Protein AF-A0A812QQ24-F1 (afdb_monomer_lite)

Secondary structure (DSSP, 8-state):
-HHHHHHHHHHHHHHHHHHHHHHHHHHHHHHHHHHHHHHHHHHHHHHHHHHHHHHHHHHHHHHHHHHHHIIIIIHHHHHHHHHHHHHHT-SS-TTHHHHHHHHHHHHHHHHHHHHHHHHHHHHHHHHHHHHHHHHHHHHHHHHHHHHHHHHHHHHHHHHHHHHHHHHHHHHHHHHHHHHHHSTTGGGG-GGGGG-TTTHHHH-GGG--PPP---------------

Structure (mmCIF, N/CA/C/O backbone):
data_AF-A0A812QQ24-F1
#
_entry.id   AF-A0A812QQ24-F1
#
loop_
_atom_site.group_PDB
_atom_site.id
_atom_site.type_symbol
_atom_site.label_atom_id
_atom_site.label_alt_id
_atom_site.label_comp_id
_atom_site.label_asym_id
_atom_site.label_entity_id
_atom_site.label_seq_id
_atom_site.pdbx_PDB_ins_code
_atom_site.Cartn_x
_atom_site.Cartn_y
_atom_site.Cartn_z
_atom_site.occupancy
_atom_site.B_iso_or_e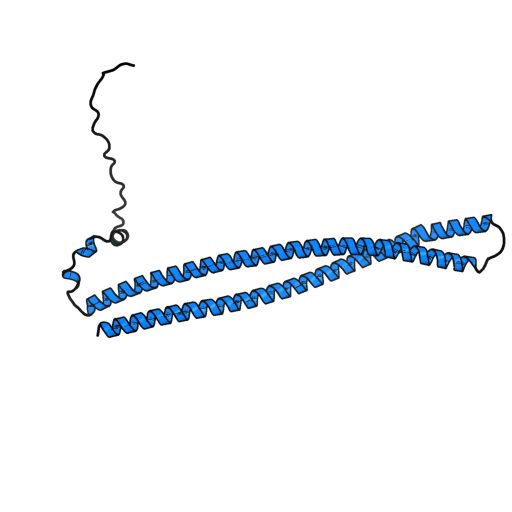quiv
_atom_site.auth_seq_id
_atom_site.auth_comp_id
_atom_site.auth_asym_id
_atom_site.auth_atom_id
_atom_site.pdbx_PDB_model_num
ATOM 1 N N . MET A 1 1 ? -47.414 -6.537 48.802 1.00 65.69 1 MET A N 1
ATOM 2 C CA . MET A 1 1 ? -46.845 -5.250 48.342 1.00 65.69 1 MET A CA 1
ATOM 3 C C . MET A 1 1 ? -45.346 -5.365 48.063 1.00 65.69 1 MET A C 1
ATOM 5 O O . MET A 1 1 ? -44.957 -5.134 46.932 1.00 65.69 1 MET A O 1
ATOM 9 N N . ILE A 1 2 ? -44.534 -5.825 49.025 1.00 71.75 2 ILE A N 1
ATOM 10 C CA . ILE A 1 2 ? -43.064 -5.956 48.893 1.00 71.75 2 ILE A CA 1
ATOM 11 C C . ILE A 1 2 ? -42.636 -6.903 47.754 1.00 71.75 2 ILE A C 1
ATOM 13 O O . ILE A 1 2 ? -41.800 -6.542 46.937 1.00 71.75 2 ILE A O 1
ATOM 17 N N . VAL A 1 3 ? -43.261 -8.082 47.641 1.00 75.25 3 VAL A N 1
ATOM 18 C CA . VAL A 1 3 ? -42.948 -9.057 46.573 1.00 75.25 3 VAL A CA 1
ATOM 19 C C . VAL A 1 3 ? -43.227 -8.492 45.176 1.00 75.25 3 VAL A C 1
ATOM 21 O O . VAL A 1 3 ? -42.451 -8.712 44.258 1.00 75.25 3 VAL A O 1
ATOM 24 N N . PHE A 1 4 ? -44.311 -7.729 45.014 1.00 76.38 4 PHE A N 1
ATOM 25 C CA . PHE A 1 4 ? -44.657 -7.110 43.731 1.00 76.38 4 PHE A CA 1
ATOM 26 C C . PHE A 1 4 ? -43.632 -6.041 43.326 1.00 76.38 4 PHE A C 1
ATOM 28 O O . PHE A 1 4 ? -43.257 -5.968 42.162 1.00 76.38 4 PHE A O 1
ATOM 35 N N . PHE A 1 5 ? -43.140 -5.268 44.299 1.00 76.38 5 PHE A N 1
ATOM 36 C CA . PHE A 1 5 ? -42.071 -4.290 44.095 1.00 76.38 5 PHE A CA 1
ATOM 37 C C . PHE A 1 5 ? -40.762 -4.966 43.661 1.00 76.38 5 PHE A C 1
ATOM 39 O O . PHE A 1 5 ? -40.209 -4.600 42.632 1.00 76.38 5 PHE A O 1
ATOM 46 N N . LEU A 1 6 ? -40.344 -6.019 44.373 1.00 75.06 6 LEU A N 1
ATOM 47 C CA . LEU A 1 6 ? -39.155 -6.814 44.037 1.00 75.06 6 LEU A CA 1
ATOM 48 C C . LEU A 1 6 ? -39.237 -7.439 42.639 1.00 75.06 6 LEU A C 1
ATOM 50 O O . LEU A 1 6 ? -38.267 -7.421 41.889 1.00 75.06 6 LEU A O 1
ATOM 54 N N . VAL A 1 7 ? -40.393 -7.996 42.266 1.00 80.50 7 VAL A N 1
ATOM 55 C CA . VAL A 1 7 ? -40.575 -8.598 40.937 1.00 80.50 7 VAL A CA 1
ATOM 56 C C . VAL A 1 7 ? -40.508 -7.535 39.843 1.00 80.50 7 VAL A C 1
ATOM 58 O O . VAL A 1 7 ? -39.815 -7.740 38.849 1.00 80.50 7 VAL A O 1
ATOM 61 N N . LEU A 1 8 ? -41.187 -6.397 40.020 1.00 79.44 8 LEU A N 1
ATOM 62 C CA . LEU A 1 8 ? -41.156 -5.299 39.052 1.00 79.44 8 LEU A CA 1
ATOM 63 C C . LEU A 1 8 ? -39.729 -4.770 38.851 1.00 79.44 8 LEU A C 1
ATOM 65 O O . LEU A 1 8 ? -39.325 -4.488 37.727 1.00 79.44 8 LEU A O 1
ATOM 69 N N . GLU A 1 9 ? -38.960 -4.691 39.931 1.00 74.00 9 GLU A N 1
ATOM 70 C CA . GLU A 1 9 ? -37.575 -4.236 39.945 1.00 74.00 9 GLU A CA 1
ATOM 71 C C . GLU A 1 9 ? -36.638 -5.208 39.214 1.00 74.00 9 GLU A C 1
ATOM 73 O O . GLU A 1 9 ? -35.899 -4.794 38.324 1.00 74.00 9 GLU A O 1
ATOM 78 N N . ILE A 1 10 ? -36.728 -6.513 39.494 1.00 78.06 10 ILE A N 1
ATOM 79 C CA . ILE A 1 10 ? -35.945 -7.543 38.789 1.00 78.06 10 ILE A CA 1
ATOM 80 C C . ILE A 1 10 ? -36.279 -7.551 37.291 1.00 78.06 10 ILE A C 1
ATOM 82 O O . ILE A 1 10 ? -35.383 -7.645 36.447 1.00 78.06 10 ILE A O 1
ATOM 86 N N . VAL A 1 11 ? -37.562 -7.432 36.937 1.00 81.75 11 VAL A N 1
ATOM 87 C CA . VAL A 1 11 ? -37.994 -7.381 35.533 1.00 81.75 11 VAL A CA 1
ATOM 88 C C . VAL A 1 11 ? -37.465 -6.119 34.852 1.00 81.75 11 VAL A C 1
ATOM 90 O O . VAL A 1 11 ? -36.910 -6.207 33.761 1.00 81.75 11 VAL A O 1
ATOM 93 N N . LEU A 1 12 ? -37.561 -4.954 35.493 1.00 79.31 12 LEU A N 1
ATOM 94 C CA . LEU A 1 12 ? -37.033 -3.709 34.936 1.00 79.31 12 LEU A CA 1
ATOM 95 C C . LEU A 1 12 ? -35.511 -3.787 34.736 1.00 79.31 12 LEU A C 1
ATOM 97 O O . LEU A 1 12 ? -35.019 -3.390 33.684 1.00 79.31 12 LEU A O 1
ATOM 101 N N . MET A 1 13 ? -34.782 -4.348 35.703 1.00 74.56 13 MET A N 1
ATOM 102 C CA . MET A 1 13 ? -33.329 -4.536 35.643 1.00 74.56 13 MET A CA 1
ATOM 103 C C . MET A 1 13 ? -32.917 -5.434 34.484 1.00 74.56 13 MET A C 1
ATOM 105 O O . MET A 1 13 ? -32.051 -5.076 33.686 1.00 74.56 13 MET A O 1
ATOM 109 N N . THR A 1 14 ? -33.552 -6.598 34.382 1.00 77.94 14 THR A N 1
ATOM 110 C CA . THR A 1 14 ? -33.243 -7.569 33.330 1.00 77.94 14 THR A CA 1
ATOM 111 C C . THR A 1 14 ? -33.557 -7.000 31.955 1.00 77.94 14 THR A C 1
ATOM 113 O O . THR A 1 14 ? -32.704 -7.075 31.077 1.00 77.94 14 THR A O 1
ATOM 116 N N . VAL A 1 15 ? -34.718 -6.362 31.779 1.00 84.50 15 VAL A N 1
ATOM 117 C CA . VAL A 1 15 ? -35.115 -5.753 30.503 1.00 84.50 15 VAL A CA 1
ATOM 118 C C . VAL A 1 15 ? -34.200 -4.590 30.129 1.00 84.50 15 VAL A C 1
ATOM 120 O O . VAL A 1 15 ? -33.724 -4.548 28.999 1.00 84.50 15 VAL A O 1
ATOM 123 N N . LEU A 1 16 ? -33.914 -3.663 31.048 1.00 80.31 16 LEU A N 1
ATOM 124 C CA . LEU A 1 16 ? -33.060 -2.509 30.758 1.00 80.31 16 LEU A CA 1
ATOM 125 C C . LEU A 1 16 ? -31.637 -2.950 30.396 1.00 80.31 16 LEU A C 1
ATOM 127 O O . LEU A 1 16 ? -31.070 -2.446 29.429 1.00 80.31 16 LEU A O 1
ATOM 131 N N . CYS A 1 17 ? -31.079 -3.905 31.145 1.00 77.50 17 CYS A N 1
ATOM 132 C CA . CYS A 1 17 ? -29.739 -4.422 30.896 1.00 77.50 17 CYS A CA 1
ATOM 133 C C . CYS A 1 17 ? -29.665 -5.130 29.535 1.00 77.50 17 CYS A C 1
ATOM 135 O O . CYS A 1 17 ? -28.793 -4.793 28.738 1.00 77.50 17 CYS A O 1
ATOM 137 N N . LEU A 1 18 ? -30.636 -5.999 29.219 1.00 82.31 18 LEU A N 1
ATOM 138 C CA . LEU A 1 18 ? -30.726 -6.675 27.918 1.00 82.31 18 LEU A CA 1
ATOM 139 C C . LEU A 1 18 ? -30.886 -5.693 26.760 1.00 82.31 18 LEU A C 1
ATOM 141 O O . LEU A 1 18 ? -30.170 -5.790 25.768 1.00 82.31 18 LEU A O 1
ATOM 145 N N . VAL A 1 19 ? -31.832 -4.756 26.862 1.00 84.75 19 VAL A N 1
ATOM 146 C CA . VAL A 1 19 ? -32.100 -3.794 25.786 1.00 84.75 19 VAL A CA 1
ATOM 147 C C . VAL A 1 19 ? -30.865 -2.944 25.530 1.00 84.75 19 VAL A C 1
ATOM 149 O O . VAL A 1 19 ? -30.495 -2.753 24.375 1.00 84.75 19 VAL A O 1
ATOM 152 N N . LEU A 1 20 ? -30.203 -2.463 26.582 1.00 79.50 20 LEU A N 1
ATOM 153 C CA . LEU A 1 20 ? -29.007 -1.651 26.424 1.00 79.50 20 LEU A CA 1
ATOM 154 C C . LEU A 1 20 ? -27.856 -2.454 25.812 1.00 79.50 20 LEU A C 1
ATOM 156 O O . LEU A 1 20 ? -27.212 -1.964 24.890 1.00 79.50 20 LEU A O 1
ATOM 160 N N . GLU A 1 21 ? -27.622 -3.679 26.282 1.00 79.94 21 GLU A N 1
ATOM 161 C CA . GLU A 1 21 ? -26.577 -4.558 25.753 1.00 79.94 21 GLU A CA 1
ATOM 162 C C . GLU A 1 21 ? -26.804 -4.853 24.264 1.00 79.94 21 GLU A C 1
ATOM 164 O O . GLU A 1 21 ? -25.894 -4.691 23.450 1.00 79.94 21 GLU A O 1
ATOM 169 N N . ILE A 1 22 ? -28.043 -5.180 23.887 1.00 83.69 22 ILE A N 1
ATOM 170 C CA . ILE A 1 22 ? -28.429 -5.433 22.496 1.00 83.69 22 ILE A CA 1
ATOM 171 C C . ILE A 1 22 ? -28.259 -4.173 21.644 1.00 83.69 22 ILE A C 1
ATOM 173 O O . ILE A 1 22 ? -27.629 -4.231 20.591 1.00 83.69 22 ILE A O 1
ATOM 177 N N . VAL A 1 23 ? -28.805 -3.030 22.073 1.00 83.62 23 VAL A N 1
ATOM 178 C CA . VAL A 1 23 ? -28.729 -1.776 21.306 1.00 83.62 23 VAL A CA 1
ATOM 179 C C . VAL A 1 23 ? -27.278 -1.362 21.113 1.00 83.62 23 VAL A C 1
ATOM 181 O O . VAL A 1 23 ? -26.892 -1.004 20.001 1.00 83.62 23 VAL A O 1
ATOM 184 N N . LEU A 1 24 ? -26.464 -1.439 22.165 1.00 80.00 24 LEU A N 1
ATOM 185 C CA . LEU A 1 24 ? -25.069 -1.041 22.087 1.00 80.00 24 LEU A CA 1
ATOM 186 C C . LEU A 1 24 ? -24.284 -1.976 21.166 1.00 80.00 24 LEU A C 1
ATOM 188 O O . LEU A 1 24 ? -23.548 -1.485 20.318 1.00 80.00 24 LEU A O 1
ATOM 192 N N . MET A 1 25 ? -24.508 -3.292 21.251 1.00 81.00 25 MET A N 1
ATOM 193 C CA . MET A 1 25 ? -23.912 -4.266 20.330 1.00 81.00 25 MET A CA 1
ATOM 194 C C . MET A 1 25 ? -24.315 -4.015 18.875 1.00 81.00 25 MET A C 1
ATOM 196 O O . MET A 1 25 ? -23.451 -4.018 18.001 1.00 81.00 25 MET A O 1
ATOM 200 N N . ILE A 1 26 ? -25.600 -3.761 18.603 1.00 84.62 26 ILE A N 1
ATOM 201 C CA . ILE A 1 26 ? -26.101 -3.522 17.242 1.00 84.62 26 ILE A CA 1
ATOM 202 C C . ILE A 1 26 ? -25.523 -2.232 16.667 1.00 84.62 26 ILE A C 1
ATOM 204 O O . ILE A 1 26 ? -24.945 -2.258 15.582 1.00 84.62 26 ILE A O 1
ATOM 208 N N . VAL A 1 27 ? -25.681 -1.106 17.373 1.00 80.69 27 VAL A N 1
ATOM 209 C CA . VAL A 1 27 ? -25.188 0.201 16.909 1.00 80.69 27 VAL A CA 1
ATOM 210 C C . VAL A 1 27 ? -23.694 0.112 16.657 1.00 80.69 27 VAL A C 1
ATOM 212 O O . VAL A 1 27 ? -23.203 0.580 15.633 1.00 80.69 27 VAL A O 1
ATOM 215 N N . PHE A 1 28 ? -22.976 -0.532 17.569 1.00 77.31 28 PHE A N 1
ATOM 216 C CA . PHE A 1 28 ? -21.545 -0.662 17.462 1.00 77.31 28 PHE A CA 1
ATOM 217 C C . PHE A 1 28 ? -21.111 -1.525 16.268 1.00 77.31 28 PHE A C 1
ATOM 219 O O . PHE A 1 28 ? -20.285 -1.081 15.470 1.00 77.31 28 PHE A O 1
ATOM 226 N N . PHE A 1 29 ? -21.693 -2.718 16.104 1.00 81.88 29 PHE A N 1
ATOM 227 C CA . PHE A 1 29 ? -21.378 -3.604 14.983 1.00 81.88 29 PHE A CA 1
ATOM 228 C C . PHE A 1 29 ? -21.695 -2.939 13.641 1.00 81.88 29 PHE A C 1
ATOM 230 O O . PHE A 1 29 ? -20.873 -2.969 12.729 1.00 81.88 29 PHE A O 1
ATOM 237 N N . LEU A 1 30 ? -22.842 -2.260 13.549 1.00 85.12 30 LEU A N 1
ATOM 238 C CA . LEU A 1 30 ? -23.256 -1.542 12.348 1.00 85.12 30 LEU A CA 1
ATOM 239 C C . LEU A 1 30 ? -22.285 -0.403 12.006 1.00 85.12 30 LEU A C 1
ATOM 241 O O . LEU A 1 30 ? -21.858 -0.275 10.861 1.00 85.12 30 LEU A O 1
ATOM 245 N N . VAL A 1 31 ? -21.912 0.423 12.991 1.00 78.94 31 VAL A N 1
ATOM 246 C CA . VAL A 1 31 ? -20.946 1.514 12.787 1.00 78.94 31 VAL A CA 1
ATOM 247 C C . VAL A 1 31 ? -19.599 0.952 12.347 1.00 78.94 31 VAL A C 1
ATOM 249 O O . VAL A 1 31 ? -18.999 1.485 11.417 1.00 78.94 31 VAL A O 1
ATOM 252 N N . LEU A 1 32 ? -19.134 -0.131 12.972 1.00 78.69 32 LEU A N 1
ATOM 253 C CA . LEU A 1 32 ? -17.882 -0.781 12.603 1.00 78.69 32 LEU A CA 1
ATOM 254 C C . LEU A 1 32 ? -17.915 -1.292 11.163 1.00 78.69 32 LEU A C 1
ATOM 256 O O . LEU A 1 32 ? -16.991 -1.015 10.403 1.00 78.69 32 LEU A O 1
ATOM 260 N N . GLU A 1 33 ? -18.967 -2.011 10.785 1.00 83.69 33 GLU A N 1
ATOM 261 C CA . GLU A 1 33 ? -19.119 -2.557 9.440 1.00 83.69 33 GLU A CA 1
ATOM 262 C C . GLU A 1 33 ? -19.141 -1.440 8.391 1.00 83.69 33 GLU A C 1
ATOM 264 O O . GLU A 1 33 ? -18.390 -1.489 7.416 1.00 83.69 33 GLU A O 1
ATOM 269 N N . ILE A 1 34 ? -19.922 -0.382 8.630 1.00 82.75 34 ILE A N 1
ATOM 270 C CA . ILE A 1 34 ? -20.000 0.779 7.737 1.00 82.75 34 ILE A CA 1
ATOM 271 C C . ILE A 1 34 ? -18.631 1.454 7.604 1.00 82.75 34 ILE A C 1
ATOM 273 O O . ILE A 1 34 ? -18.169 1.694 6.488 1.00 82.75 34 ILE A O 1
ATOM 277 N N . VAL A 1 35 ? -17.962 1.752 8.722 1.00 76.12 35 VAL A N 1
ATOM 278 C CA . VAL A 1 35 ? -16.650 2.416 8.711 1.00 76.12 35 VAL A CA 1
ATOM 279 C C . VAL A 1 35 ? -15.619 1.550 7.998 1.00 76.12 35 VAL A C 1
ATOM 281 O O . VAL A 1 35 ? -14.893 2.057 7.145 1.00 76.12 35 VAL A O 1
ATOM 284 N N . LEU A 1 36 ? -15.574 0.249 8.289 1.00 80.81 36 LEU A N 1
ATOM 285 C CA . LEU A 1 36 ? -14.639 -0.678 7.660 1.00 80.81 36 LEU A CA 1
ATOM 286 C C . LEU A 1 36 ? -14.858 -0.740 6.146 1.00 80.81 36 LEU A C 1
ATOM 288 O O . LEU A 1 36 ? -13.895 -0.636 5.389 1.00 80.81 36 LEU A O 1
ATOM 292 N N . MET A 1 37 ? -16.111 -0.858 5.704 1.00 83.62 37 MET A N 1
ATOM 293 C CA . MET A 1 37 ? -16.456 -0.909 4.283 1.00 83.62 37 MET A CA 1
ATOM 294 C C . MET A 1 37 ? -16.074 0.384 3.560 1.00 83.62 37 MET A C 1
ATOM 296 O O . MET A 1 37 ? -15.466 0.328 2.491 1.00 83.62 37 MET A O 1
ATOM 300 N N . ILE A 1 38 ? -16.369 1.546 4.152 1.00 79.62 38 ILE A N 1
ATOM 301 C CA . ILE A 1 38 ? -16.004 2.850 3.581 1.00 79.62 38 ILE A CA 1
ATOM 302 C C . ILE A 1 38 ? -14.484 2.992 3.492 1.00 79.62 38 ILE A C 1
ATOM 304 O O . ILE A 1 38 ? -13.967 3.355 2.436 1.00 79.62 38 ILE A O 1
ATOM 308 N N . VAL A 1 39 ? -13.766 2.701 4.581 1.00 78.06 39 VAL A N 1
ATOM 309 C CA . VAL A 1 39 ? -12.304 2.812 4.629 1.00 78.06 39 VAL A CA 1
ATOM 310 C C . VAL A 1 39 ? -11.682 1.890 3.594 1.00 78.06 39 VAL A C 1
ATOM 312 O O . VAL A 1 39 ? -10.864 2.347 2.804 1.00 78.06 39 VAL A O 1
ATOM 315 N N . LEU A 1 40 ? -12.094 0.623 3.546 1.00 81.06 40 LEU A N 1
ATOM 316 C CA . LEU A 1 40 ? -11.544 -0.357 2.618 1.00 81.06 40 LEU A CA 1
ATOM 317 C C . LEU A 1 40 ? -11.811 0.028 1.159 1.00 81.06 40 LEU A C 1
ATOM 319 O O . LEU A 1 40 ? -10.897 -0.029 0.337 1.00 81.06 40 LEU A O 1
ATOM 323 N N . PHE A 1 41 ? -13.028 0.475 0.842 1.00 83.81 41 PHE A N 1
ATOM 324 C CA . PHE A 1 41 ? -13.372 0.935 -0.501 1.00 83.81 41 PHE A CA 1
ATOM 325 C C . PHE A 1 41 ? -12.552 2.162 -0.915 1.00 83.81 41 PHE A C 1
ATOM 327 O O . PHE A 1 41 ? -11.956 2.176 -1.993 1.00 83.81 41 PHE A O 1
ATOM 334 N N . LEU A 1 42 ? -12.488 3.180 -0.052 1.00 80.31 42 LEU A N 1
ATOM 335 C CA . LEU A 1 42 ? -11.757 4.416 -0.323 1.00 80.31 42 LEU A CA 1
ATOM 336 C C . LEU A 1 42 ? -10.262 4.143 -0.500 1.00 80.31 42 LEU A C 1
ATOM 338 O O . LEU A 1 42 ? -9.643 4.620 -1.448 1.00 80.31 42 LEU A O 1
ATOM 342 N N . VAL A 1 43 ? -9.696 3.334 0.390 1.00 79.81 43 VAL A N 1
ATOM 343 C CA . VAL A 1 43 ? -8.309 2.888 0.326 1.00 79.81 43 VAL A CA 1
ATOM 344 C C . VAL A 1 43 ? -8.027 2.177 -0.994 1.00 79.81 43 VAL A C 1
ATOM 346 O O . VAL A 1 43 ? -7.062 2.523 -1.672 1.00 79.81 43 VAL A O 1
ATOM 349 N N . LEU A 1 44 ? -8.871 1.218 -1.386 1.00 82.69 44 LEU A N 1
ATOM 350 C CA . LEU A 1 44 ? -8.689 0.469 -2.626 1.00 82.69 44 LEU A CA 1
ATOM 351 C C . LEU A 1 44 ? -8.716 1.399 -3.844 1.00 82.69 44 LEU A C 1
ATOM 353 O O . LEU A 1 44 ? -7.859 1.290 -4.718 1.00 82.69 44 LEU A O 1
ATOM 357 N N . GLN A 1 45 ? -9.667 2.336 -3.883 1.00 86.75 45 GLN A N 1
ATOM 358 C CA . GLN A 1 45 ? -9.773 3.322 -4.959 1.00 86.75 45 GLN A CA 1
ATOM 359 C C . GLN A 1 45 ? -8.537 4.219 -5.047 1.00 86.75 45 GLN A C 1
ATOM 361 O O . GLN A 1 45 ? -7.986 4.399 -6.133 1.00 86.75 45 GLN A O 1
ATOM 366 N N . ILE A 1 46 ? -8.087 4.758 -3.912 1.00 80.38 46 ILE A N 1
ATOM 367 C CA . ILE A 1 46 ? -6.907 5.625 -3.845 1.00 80.38 46 ILE A CA 1
ATOM 368 C C . ILE A 1 46 ? -5.663 4.857 -4.293 1.00 80.38 46 ILE A C 1
ATOM 370 O O . ILE A 1 46 ? -4.915 5.344 -5.136 1.00 80.38 46 ILE A O 1
ATOM 374 N N . VAL A 1 47 ? -5.459 3.644 -3.777 1.00 80.94 47 VAL A N 1
ATOM 375 C CA . VAL A 1 47 ? -4.321 2.794 -4.143 1.00 80.94 47 VAL A CA 1
ATOM 376 C C . VAL A 1 47 ? -4.328 2.492 -5.634 1.00 80.94 47 VAL A C 1
ATOM 378 O O . VAL A 1 47 ? -3.303 2.667 -6.286 1.00 80.94 47 VAL A O 1
ATOM 381 N N . LEU A 1 48 ? -5.474 2.098 -6.190 1.00 83.50 48 LEU A N 1
ATOM 382 C CA . LEU A 1 48 ? -5.592 1.806 -7.614 1.00 83.50 48 LEU A CA 1
ATOM 383 C C . LEU A 1 48 ? -5.251 3.032 -8.468 1.00 83.50 48 LEU A C 1
ATOM 385 O O . LEU A 1 48 ? -4.465 2.917 -9.406 1.00 83.50 48 LEU A O 1
ATOM 389 N N . MET A 1 49 ? -5.799 4.201 -8.124 1.00 87.19 49 MET A N 1
ATOM 390 C CA . MET A 1 49 ? -5.516 5.453 -8.830 1.00 87.19 49 MET A CA 1
ATOM 391 C C . MET A 1 49 ? -4.037 5.830 -8.764 1.00 87.19 49 MET A C 1
ATOM 393 O O . MET A 1 49 ? -3.446 6.159 -9.790 1.00 87.19 49 MET A O 1
ATOM 397 N N . ILE A 1 50 ? -3.428 5.757 -7.578 1.00 82.44 50 ILE A N 1
ATOM 398 C CA . ILE A 1 50 ? -2.014 6.092 -7.386 1.00 82.44 50 ILE A CA 1
ATOM 399 C C . ILE A 1 50 ? -1.128 5.129 -8.172 1.00 82.44 50 ILE A C 1
ATOM 401 O O . ILE A 1 50 ? -0.260 5.584 -8.910 1.00 82.44 50 ILE A O 1
ATOM 405 N N . VAL A 1 51 ? -1.348 3.817 -8.042 1.00 81.62 51 VAL A N 1
ATOM 406 C CA . VAL A 1 51 ? -0.558 2.800 -8.749 1.00 81.62 51 VAL A CA 1
ATOM 407 C C . VAL A 1 51 ? -0.677 3.005 -10.252 1.00 81.62 51 VAL A C 1
ATOM 409 O O . VAL A 1 51 ? 0.340 3.079 -10.933 1.00 81.62 51 VAL A O 1
ATOM 412 N N . LEU A 1 52 ? -1.896 3.151 -10.773 1.00 84.31 52 LEU A N 1
ATOM 413 C CA . LEU A 1 52 ? -2.118 3.310 -12.206 1.00 84.31 52 LEU A CA 1
ATOM 414 C C . LEU A 1 52 ? -1.477 4.594 -12.739 1.00 84.31 52 LEU A C 1
ATOM 416 O O . LEU A 1 52 ? -0.776 4.548 -13.748 1.00 84.31 52 LEU A O 1
ATOM 420 N N . PHE A 1 53 ? -1.669 5.722 -12.053 1.00 87.50 53 PHE A N 1
ATOM 421 C CA . PHE A 1 53 ? -1.078 6.995 -12.453 1.00 87.50 53 PHE A CA 1
ATOM 422 C C . PHE A 1 53 ? 0.451 6.948 -12.418 1.00 87.50 53 PHE A C 1
ATOM 424 O O . PHE A 1 53 ? 1.103 7.343 -13.383 1.00 87.50 53 PHE A O 1
ATOM 431 N N . LEU A 1 54 ? 1.025 6.436 -11.328 1.00 83.75 54 LEU A N 1
ATOM 432 C CA . LEU A 1 54 ? 2.469 6.382 -11.130 1.00 83.75 54 LEU A CA 1
ATOM 433 C C . LEU A 1 54 ? 3.135 5.449 -12.145 1.00 83.75 54 LEU A C 1
ATOM 435 O O . LEU A 1 54 ? 4.112 5.836 -12.782 1.00 83.75 54 LEU A O 1
ATOM 439 N N . VAL A 1 55 ? 2.578 4.250 -12.339 1.00 81.50 55 VAL A N 1
ATOM 440 C CA . VAL A 1 55 ? 3.077 3.290 -13.328 1.00 81.50 55 VAL A CA 1
ATOM 441 C C . VAL A 1 55 ? 2.998 3.895 -14.724 1.00 81.50 55 VAL A C 1
ATOM 443 O O . VAL A 1 55 ? 3.999 3.890 -15.431 1.00 81.50 55 VAL A O 1
ATOM 446 N N . LEU A 1 56 ? 1.860 4.484 -15.106 1.00 84.38 56 LEU A N 1
ATOM 447 C CA . LEU A 1 56 ? 1.695 5.090 -16.427 1.00 84.38 56 LEU A CA 1
ATOM 448 C C . LEU A 1 56 ? 2.697 6.225 -16.674 1.00 84.38 56 LEU A C 1
ATOM 450 O O . LEU A 1 56 ? 3.334 6.254 -17.724 1.00 84.38 56 LEU A O 1
ATOM 454 N N . GLN A 1 57 ? 2.853 7.142 -15.714 1.00 87.56 57 GLN A N 1
ATOM 455 C CA . GLN A 1 57 ? 3.800 8.258 -15.807 1.00 87.56 57 GLN A CA 1
ATOM 456 C C . GLN A 1 57 ? 5.234 7.766 -15.991 1.00 87.56 57 GLN A C 1
ATOM 458 O O . GLN A 1 57 ? 5.954 8.255 -16.861 1.00 87.56 57 GLN A O 1
ATOM 463 N N . ILE A 1 58 ? 5.638 6.779 -15.192 1.00 82.12 58 ILE A N 1
ATOM 464 C CA . ILE A 1 58 ? 7.000 6.257 -15.225 1.00 82.12 58 ILE A CA 1
ATOM 465 C C . ILE A 1 58 ? 7.253 5.489 -16.524 1.00 82.12 58 ILE A C 1
ATOM 467 O O . ILE A 1 58 ? 8.250 5.761 -17.189 1.00 82.12 58 ILE A O 1
ATOM 471 N N . VAL A 1 59 ? 6.334 4.605 -16.938 1.00 80.25 59 VAL A N 1
ATOM 472 C CA . VAL A 1 59 ? 6.418 3.889 -18.224 1.00 80.25 59 VAL A CA 1
ATOM 473 C C . VAL A 1 59 ? 6.567 4.887 -19.369 1.00 80.25 59 VAL A C 1
ATOM 475 O O . VAL A 1 59 ? 7.464 4.742 -20.193 1.00 80.25 59 VAL A O 1
ATOM 478 N N . LEU A 1 60 ? 5.718 5.917 -19.409 1.00 85.06 60 LEU A N 1
ATOM 479 C CA . LEU A 1 60 ? 5.735 6.911 -20.476 1.00 85.06 60 LEU A CA 1
ATOM 480 C C . LEU A 1 60 ? 7.069 7.667 -20.520 1.00 85.06 60 LEU A C 1
ATOM 482 O O . LEU A 1 60 ? 7.653 7.798 -21.592 1.00 85.06 60 LEU A O 1
ATOM 486 N N . MET A 1 61 ? 7.571 8.122 -19.368 1.00 86.50 61 MET A N 1
ATOM 487 C CA . MET A 1 61 ? 8.862 8.813 -19.285 1.00 86.50 61 MET A CA 1
ATOM 488 C C . MET A 1 61 ? 10.020 7.935 -19.756 1.00 86.50 61 MET A C 1
ATOM 490 O O . MET A 1 61 ? 10.843 8.387 -20.548 1.00 86.50 61 MET A O 1
ATOM 494 N N . ILE A 1 62 ? 10.063 6.678 -19.310 1.00 82.00 62 ILE A N 1
ATOM 495 C CA . ILE A 1 62 ? 11.107 5.730 -19.709 1.00 82.00 62 ILE A CA 1
ATOM 496 C C . ILE A 1 62 ? 11.041 5.468 -21.210 1.00 82.00 62 ILE A C 1
ATOM 498 O O . ILE A 1 62 ? 12.064 5.556 -21.878 1.00 82.00 62 ILE A O 1
ATOM 502 N N . VAL A 1 63 ? 9.854 5.173 -21.749 1.00 81.56 63 VAL A N 1
ATOM 503 C C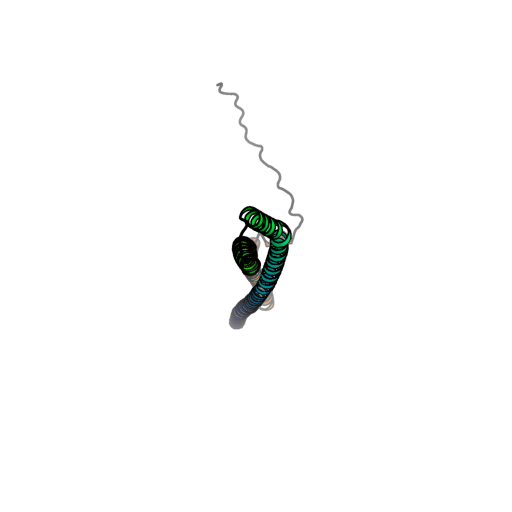A . VAL A 1 63 ? 9.677 4.897 -23.181 1.00 81.56 63 VAL A CA 1
ATOM 504 C C . VAL A 1 63 ? 10.130 6.096 -24.008 1.00 81.56 63 VAL A C 1
ATOM 506 O O . VAL A 1 63 ? 10.899 5.920 -24.946 1.00 81.56 63 VAL A O 1
ATOM 509 N N . ILE A 1 64 ? 9.704 7.313 -23.656 1.00 85.56 64 ILE A N 1
ATOM 510 C CA . ILE A 1 64 ? 10.095 8.526 -24.385 1.00 85.56 64 ILE A CA 1
ATOM 511 C C . ILE A 1 64 ? 11.609 8.731 -24.320 1.00 85.56 64 ILE A C 1
ATOM 513 O O . ILE A 1 64 ? 12.232 8.949 -25.358 1.00 85.56 64 ILE A O 1
ATOM 517 N N . PHE A 1 65 ? 12.200 8.654 -23.126 1.00 86.00 65 PHE A N 1
ATOM 518 C CA . PHE A 1 65 ? 13.633 8.869 -22.938 1.00 86.00 65 PHE A CA 1
ATOM 519 C C . PHE A 1 65 ? 14.460 7.836 -23.704 1.00 86.00 65 PHE A C 1
ATOM 521 O O . PHE A 1 65 ? 15.366 8.197 -24.449 1.00 86.00 65 PHE A O 1
ATOM 528 N N . LEU A 1 66 ? 14.099 6.561 -23.581 1.00 82.25 66 LEU A N 1
ATOM 529 C CA . LEU A 1 66 ? 14.808 5.460 -24.211 1.00 82.25 66 LEU A CA 1
ATOM 530 C C . LEU A 1 66 ? 14.686 5.508 -25.737 1.00 82.25 66 LEU A C 1
ATOM 532 O O . LEU A 1 66 ? 15.684 5.374 -26.438 1.00 82.25 66 LEU A O 1
ATOM 536 N N . VAL A 1 67 ? 13.479 5.732 -26.267 1.00 81.19 67 VAL A N 1
ATOM 537 C CA . VAL A 1 67 ? 13.277 5.884 -27.715 1.00 81.19 67 VAL A CA 1
ATOM 538 C C . VAL A 1 67 ? 14.088 7.067 -28.234 1.00 81.19 67 VAL A C 1
ATOM 540 O O . VAL A 1 67 ? 14.746 6.939 -29.263 1.00 81.19 67 VAL A O 1
ATOM 543 N N . LEU A 1 68 ? 14.089 8.196 -27.519 1.00 86.06 68 LEU A N 1
ATOM 544 C CA . LEU A 1 68 ? 14.878 9.362 -27.901 1.00 86.06 68 LEU A CA 1
ATOM 545 C C . LEU A 1 68 ? 16.378 9.045 -27.906 1.00 86.06 68 LEU A C 1
ATOM 547 O O . LEU A 1 68 ? 17.047 9.334 -28.892 1.00 86.06 68 LEU A O 1
ATOM 551 N N . GLU A 1 69 ? 16.900 8.425 -26.850 1.00 85.12 69 GLU A N 1
ATOM 552 C CA . GLU A 1 69 ? 18.315 8.063 -26.737 1.00 85.12 69 GLU A CA 1
ATOM 553 C C . GLU A 1 69 ? 18.744 7.108 -27.856 1.00 85.12 69 GLU A C 1
ATOM 555 O O . GLU A 1 69 ? 19.749 7.335 -28.532 1.00 85.12 69 GLU A O 1
ATOM 560 N N . ILE A 1 70 ? 17.940 6.081 -28.126 1.00 79.00 70 ILE A N 1
ATOM 561 C CA . ILE A 1 70 ? 18.209 5.114 -29.189 1.00 79.00 70 ILE A CA 1
ATOM 562 C C . ILE A 1 70 ? 18.194 5.793 -30.565 1.00 79.00 70 ILE A C 1
ATOM 564 O O . ILE A 1 70 ? 19.120 5.598 -31.356 1.00 79.00 70 ILE A O 1
ATOM 568 N N . VAL A 1 71 ? 17.176 6.608 -30.857 1.00 79.81 71 VAL A N 1
ATOM 569 C CA . VAL A 1 71 ? 17.052 7.312 -32.144 1.00 79.81 71 VAL A CA 1
ATOM 570 C C . VAL A 1 71 ? 18.186 8.315 -32.347 1.00 79.81 71 VAL A C 1
ATOM 572 O O . VAL A 1 71 ? 18.672 8.469 -33.464 1.00 79.81 71 VAL A O 1
ATOM 575 N N . LEU A 1 72 ? 18.625 8.992 -31.288 1.00 85.19 72 LEU A N 1
ATOM 576 C CA . LEU A 1 72 ? 19.589 10.085 -31.391 1.00 85.19 72 LEU A CA 1
ATOM 577 C C . LEU A 1 72 ? 21.047 9.605 -31.325 1.00 85.19 72 LEU A C 1
ATOM 579 O O . LEU A 1 72 ? 21.914 10.256 -31.898 1.00 85.19 72 LEU A O 1
ATOM 583 N N . MET A 1 73 ? 21.319 8.462 -30.683 1.00 84.12 73 MET A N 1
ATOM 584 C CA . MET A 1 73 ? 22.681 7.936 -30.504 1.00 84.12 73 MET A CA 1
ATOM 585 C C . MET A 1 73 ? 22.941 6.662 -31.314 1.00 84.12 73 MET A C 1
ATOM 587 O O . MET A 1 73 ? 23.931 6.582 -32.042 1.00 84.12 73 MET A O 1
ATOM 591 N N . ILE A 1 74 ? 22.063 5.660 -31.214 1.00 78.00 74 ILE A N 1
ATOM 592 C CA . ILE A 1 74 ? 22.309 4.331 -31.796 1.00 78.00 74 ILE A CA 1
ATOM 593 C C . ILE A 1 74 ? 22.032 4.335 -33.297 1.00 78.00 74 ILE A C 1
ATOM 595 O O . ILE A 1 74 ? 22.863 3.862 -34.070 1.00 78.00 74 ILE A O 1
ATOM 599 N N . VAL A 1 75 ? 20.893 4.887 -33.725 1.00 78.25 75 VAL A N 1
ATOM 600 C CA . VAL A 1 75 ? 20.512 4.929 -35.147 1.00 78.25 75 VAL A CA 1
ATOM 601 C C . VAL A 1 75 ? 21.574 5.612 -36.017 1.00 78.25 75 VAL A C 1
ATOM 603 O O . VAL A 1 75 ? 22.002 4.984 -36.985 1.00 78.25 75 VAL A O 1
ATOM 606 N N . PRO A 1 76 ? 22.064 6.834 -35.718 1.00 81.88 76 PRO A N 1
ATOM 607 C CA . PRO A 1 76 ? 23.079 7.465 -36.558 1.00 81.88 76 PRO A CA 1
ATOM 608 C C . PRO A 1 76 ? 24.398 6.690 -36.570 1.00 81.88 76 PRO A C 1
ATOM 610 O O . PRO A 1 76 ? 25.024 6.600 -37.624 1.00 81.88 76 PRO A O 1
ATOM 613 N N . PHE A 1 77 ? 24.802 6.082 -35.449 1.00 82.25 77 PHE A N 1
ATOM 614 C CA . PHE A 1 77 ? 25.995 5.236 -35.404 1.00 82.25 77 PHE A CA 1
ATOM 615 C C . PHE A 1 77 ? 25.845 3.991 -36.287 1.00 82.25 77 PHE A C 1
ATOM 617 O O . PHE A 1 77 ? 26.736 3.687 -37.079 1.00 82.25 77 PHE A O 1
ATOM 624 N N . LEU A 1 78 ? 24.705 3.300 -36.196 1.00 77.12 78 LEU A N 1
ATOM 625 C CA . LEU A 1 78 ? 24.426 2.101 -36.981 1.00 77.12 78 LEU A CA 1
ATOM 626 C C . LEU A 1 78 ? 24.347 2.431 -38.477 1.00 77.12 78 LEU A C 1
ATOM 628 O O . LEU A 1 78 ? 24.978 1.765 -39.294 1.00 77.12 78 LEU A O 1
ATOM 632 N N . VAL A 1 79 ? 23.630 3.502 -38.833 1.00 77.00 79 VAL A N 1
ATOM 633 C CA . VAL A 1 79 ? 23.537 3.991 -40.214 1.00 77.00 79 VAL A CA 1
ATOM 634 C C . VAL A 1 79 ? 24.925 4.346 -40.744 1.00 77.00 79 VAL A C 1
ATOM 636 O O . VAL A 1 79 ? 25.275 3.909 -41.836 1.00 77.00 79 VAL A O 1
ATOM 639 N N . LEU A 1 80 ? 25.744 5.070 -39.974 1.00 80.88 80 LEU A N 1
ATOM 640 C CA . LEU A 1 80 ? 27.104 5.427 -40.377 1.00 80.88 80 LEU A CA 1
ATOM 641 C C . LEU A 1 80 ? 27.980 4.188 -40.596 1.00 80.88 80 LEU A C 1
ATOM 643 O O . LEU A 1 80 ? 28.664 4.113 -41.613 1.00 80.88 80 LEU A O 1
ATOM 647 N N . GLN A 1 81 ? 27.952 3.213 -39.680 1.00 77.75 81 GLN A N 1
ATOM 648 C CA . GLN A 1 81 ? 28.722 1.974 -39.822 1.00 77.75 81 GLN A CA 1
ATOM 649 C C . GLN A 1 81 ? 28.328 1.193 -41.071 1.00 77.75 81 GLN A C 1
ATOM 651 O O . GLN A 1 81 ? 29.198 0.718 -41.802 1.00 77.75 81 GLN A O 1
ATOM 656 N N . ILE A 1 82 ? 27.026 1.075 -41.327 1.00 72.56 82 ILE A N 1
ATOM 657 C CA . ILE A 1 82 ? 26.531 0.348 -42.490 1.00 72.56 82 ILE A CA 1
ATOM 658 C C . ILE A 1 82 ? 26.926 1.089 -43.769 1.00 72.56 82 ILE A C 1
ATOM 660 O O . ILE A 1 82 ? 27.509 0.473 -44.658 1.00 72.56 82 ILE A O 1
ATOM 664 N N . VAL A 1 83 ? 26.701 2.407 -43.842 1.00 73.44 83 VAL A N 1
ATOM 665 C CA . VAL A 1 83 ? 27.116 3.245 -44.982 1.00 73.44 83 VAL A CA 1
ATOM 666 C C . VAL A 1 83 ? 28.619 3.116 -45.240 1.00 73.44 83 VAL A C 1
ATOM 668 O O . VAL A 1 83 ? 29.016 2.925 -46.387 1.00 73.44 83 VAL A O 1
ATOM 671 N N . LEU A 1 84 ? 29.454 3.151 -44.198 1.00 75.94 84 LEU A N 1
ATOM 672 C CA . LEU A 1 84 ? 30.902 2.984 -44.327 1.00 75.94 84 LEU A CA 1
ATOM 673 C C . LEU A 1 84 ? 31.269 1.600 -44.886 1.00 75.94 84 LEU A C 1
ATOM 675 O O . LEU A 1 84 ? 32.082 1.512 -45.803 1.00 75.94 84 LEU A O 1
ATOM 679 N N . MET A 1 85 ? 30.649 0.530 -44.376 1.00 72.00 85 MET A N 1
ATOM 680 C CA . MET A 1 85 ? 30.849 -0.828 -44.896 1.00 72.00 85 MET A CA 1
ATOM 681 C C . MET A 1 85 ? 30.475 -0.932 -46.376 1.00 72.00 85 MET A C 1
ATOM 683 O O . MET A 1 85 ? 31.206 -1.534 -47.152 1.00 72.00 85 MET A O 1
ATOM 687 N N . ILE A 1 86 ? 29.376 -0.304 -46.790 1.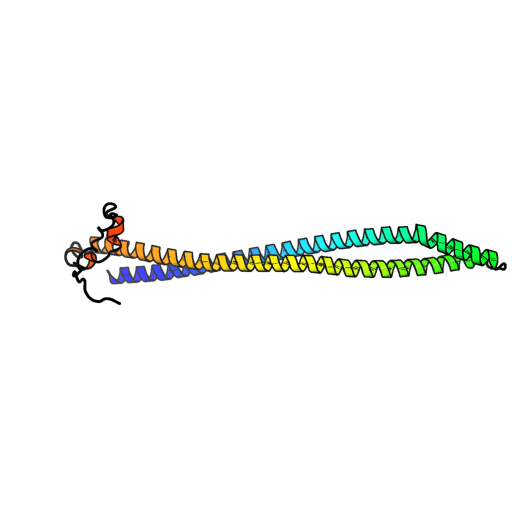00 69.00 86 ILE A N 1
ATOM 688 C CA . ILE A 1 86 ? 28.923 -0.323 -48.186 1.00 69.00 86 ILE A CA 1
ATOM 689 C C . ILE A 1 86 ? 29.889 0.435 -49.098 1.00 69.00 86 ILE A C 1
ATOM 691 O O . ILE A 1 86 ? 30.241 -0.072 -50.160 1.00 69.00 86 ILE A O 1
ATOM 695 N N . VAL A 1 87 ? 30.332 1.630 -48.687 1.00 69.69 87 VAL A N 1
ATOM 696 C CA . VAL A 1 87 ? 31.290 2.442 -49.458 1.00 69.69 87 VAL A CA 1
ATOM 697 C C . VAL A 1 87 ? 32.611 1.694 -49.650 1.00 69.69 87 VAL A C 1
ATOM 699 O O . VAL A 1 87 ? 33.215 1.793 -50.712 1.00 69.69 87 VAL A O 1
ATOM 702 N N . LEU A 1 88 ? 33.042 0.911 -48.658 1.00 70.56 88 LEU A N 1
ATOM 703 C CA . LEU A 1 88 ? 34.266 0.111 -48.741 1.00 70.56 88 LEU A CA 1
ATOM 704 C C . LEU A 1 88 ? 34.123 -1.165 -49.587 1.00 70.56 88 LEU A C 1
ATOM 706 O O . LEU A 1 88 ? 35.125 -1.647 -50.107 1.00 70.56 88 LEU A O 1
ATOM 710 N N . PHE A 1 89 ? 32.914 -1.719 -49.727 1.00 67.25 89 PHE A N 1
ATOM 711 C CA . PHE A 1 89 ? 32.669 -2.980 -50.441 1.00 67.25 89 PHE A CA 1
ATOM 712 C C . PHE A 1 89 ? 32.168 -2.810 -51.889 1.00 67.25 89 PHE A C 1
ATOM 714 O O . PHE A 1 89 ? 31.744 -3.802 -52.476 1.00 67.25 89 PHE A O 1
ATOM 721 N N . GLU A 1 90 ? 32.237 -1.590 -52.454 1.00 62.44 90 GLU A N 1
ATOM 722 C CA . GLU A 1 90 ? 31.979 -1.215 -53.863 1.00 62.44 90 GLU A CA 1
ATOM 723 C C . GLU A 1 90 ? 31.371 -2.327 -54.740 1.00 62.44 90 GLU A C 1
ATOM 725 O O . GLU A 1 90 ? 32.101 -2.956 -55.504 1.00 62.44 90 GLU A O 1
ATOM 730 N N . ASN A 1 91 ? 30.051 -2.565 -54.670 1.00 57.53 91 ASN A N 1
ATOM 731 C CA . ASN A 1 91 ? 29.247 -2.892 -55.856 1.00 57.53 91 ASN A CA 1
ATOM 732 C C . ASN A 1 91 ? 27.771 -3.216 -55.565 1.00 57.53 91 ASN A C 1
ATOM 734 O O . ASN A 1 91 ? 27.450 -4.112 -54.788 1.00 57.53 91 ASN A O 1
ATOM 738 N N . TRP A 1 92 ? 26.898 -2.568 -56.345 1.00 52.50 92 TRP A N 1
ATOM 739 C CA . TRP A 1 92 ? 25.444 -2.767 -56.444 1.00 52.50 92 TRP A CA 1
ATOM 740 C C . TRP A 1 92 ? 24.647 -2.412 -55.177 1.00 52.50 92 TRP A C 1
ATOM 742 O O . TRP A 1 92 ? 25.169 -2.275 -54.084 1.00 52.50 92 TRP A O 1
ATOM 752 N N . VAL A 1 93 ? 23.330 -2.277 -55.328 1.00 54.28 93 VAL A N 1
ATOM 753 C CA . VAL A 1 93 ? 22.353 -2.136 -54.232 1.00 54.28 93 VAL A CA 1
ATOM 754 C C . VAL A 1 93 ? 22.063 -0.707 -53.716 1.00 54.28 93 VAL A C 1
ATOM 756 O O . VAL A 1 93 ? 21.761 -0.494 -52.547 1.00 54.28 93 VAL A O 1
ATOM 759 N N . SER A 1 94 ? 21.994 0.289 -54.606 1.00 58.09 94 SER A N 1
ATOM 760 C CA . SER A 1 94 ? 21.559 1.659 -54.249 1.00 58.09 94 SER A CA 1
ATOM 761 C C . SER A 1 94 ? 20.092 1.781 -53.775 1.00 58.09 94 SER A C 1
ATOM 763 O O . SER A 1 94 ? 19.718 2.832 -53.261 1.00 58.09 94 SER A O 1
ATOM 765 N N . THR A 1 95 ? 19.245 0.755 -53.941 1.00 59.66 95 THR A N 1
ATOM 766 C CA . THR A 1 95 ? 17.794 0.844 -53.640 1.00 59.66 95 THR A CA 1
ATOM 767 C C . THR A 1 95 ? 17.313 -0.166 -52.594 1.00 59.66 95 THR A C 1
ATOM 769 O O . THR A 1 95 ? 16.429 0.151 -51.808 1.0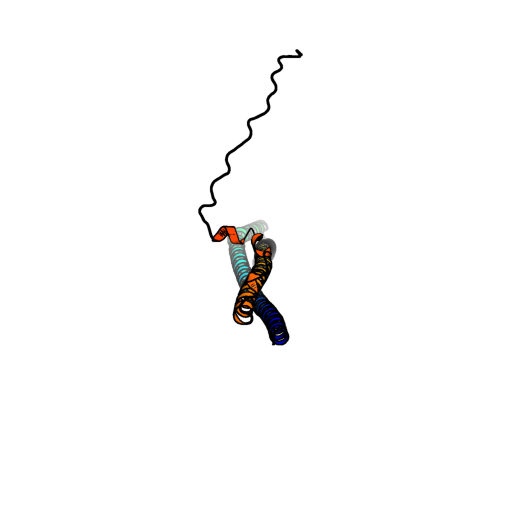0 59.66 95 THR A O 1
ATOM 772 N N . PHE A 1 96 ? 17.909 -1.362 -52.531 1.00 60.75 96 PHE A N 1
ATOM 773 C CA . PHE A 1 96 ? 17.526 -2.406 -51.563 1.00 60.75 96 PHE A CA 1
ATOM 774 C C . PHE A 1 96 ? 18.148 -2.188 -50.175 1.00 60.75 96 PHE A C 1
ATOM 776 O O . PHE A 1 96 ? 17.556 -2.532 -49.158 1.00 60.75 96 PHE A O 1
ATOM 783 N N . VAL A 1 97 ? 19.331 -1.574 -50.124 1.00 64.44 97 VAL A N 1
ATOM 784 C CA . VAL A 1 97 ? 20.071 -1.314 -48.886 1.00 64.44 97 VAL A CA 1
ATOM 785 C C . VAL A 1 97 ? 19.363 -0.358 -47.931 1.00 64.44 97 VAL A C 1
ATOM 787 O O . VAL A 1 97 ? 19.259 -0.718 -46.765 1.00 64.44 97 VAL A O 1
ATOM 790 N N . PRO A 1 98 ? 18.857 0.824 -48.338 1.00 68.19 98 PRO A N 1
ATOM 791 C CA . PRO A 1 98 ? 18.178 1.706 -47.388 1.00 68.19 98 PRO A CA 1
ATOM 792 C C . PRO A 1 98 ? 16.953 1.033 -46.757 1.00 68.19 98 PRO A C 1
ATOM 794 O O . PRO A 1 98 ? 16.675 1.265 -45.585 1.00 68.19 98 PRO A O 1
ATOM 797 N N . PHE A 1 99 ? 16.269 0.156 -47.500 1.00 69.88 99 PHE A N 1
ATOM 798 C CA . PHE A 1 99 ? 15.154 -0.631 -46.979 1.00 69.88 99 PHE A CA 1
ATOM 799 C C . PHE A 1 99 ? 15.622 -1.664 -45.945 1.00 69.88 99 PHE A C 1
ATOM 801 O O . PHE A 1 99 ? 15.067 -1.730 -44.854 1.00 69.88 99 PHE A O 1
ATOM 808 N N . LEU A 1 100 ? 16.695 -2.402 -46.244 1.00 71.06 100 LEU A N 1
ATOM 809 C CA . LEU A 1 100 ? 17.272 -3.396 -45.336 1.00 71.06 100 LEU A CA 1
ATOM 810 C C . LEU A 1 100 ? 17.864 -2.755 -44.067 1.00 71.06 100 LEU A C 1
ATOM 812 O O . LEU A 1 100 ? 17.716 -3.287 -42.973 1.00 71.06 100 LEU A O 1
ATOM 816 N N . VAL A 1 101 ? 18.498 -1.584 -44.194 1.00 70.44 101 VAL A N 1
ATOM 817 C CA . VAL A 1 101 ? 18.995 -0.789 -43.059 1.00 70.44 101 VAL A CA 1
ATOM 818 C C . VAL A 1 101 ? 17.837 -0.329 -42.189 1.00 70.44 101 VAL A C 1
ATOM 820 O O . VAL A 1 101 ? 17.902 -0.482 -40.974 1.00 70.44 101 VAL A O 1
ATOM 823 N N . LEU A 1 102 ? 16.774 0.205 -42.795 1.00 73.56 102 LEU A N 1
ATOM 824 C CA . LEU A 1 102 ? 15.586 0.625 -42.061 1.00 73.56 102 LEU A CA 1
ATOM 825 C C . LEU A 1 102 ? 14.957 -0.556 -41.314 1.00 73.56 102 LEU A C 1
ATOM 827 O O . LEU A 1 102 ? 14.605 -0.408 -40.150 1.00 73.56 102 LEU A O 1
ATOM 831 N N . GLU A 1 103 ? 14.858 -1.721 -41.955 1.00 80.50 103 GLU A N 1
ATOM 832 C CA . GLU A 1 103 ? 14.307 -2.938 -41.357 1.00 80.50 103 GLU A CA 1
ATOM 833 C C . GLU A 1 103 ? 15.157 -3.431 -40.178 1.00 80.50 103 GLU A C 1
ATOM 835 O O . GLU A 1 103 ? 14.629 -3.645 -39.088 1.00 80.50 103 GLU A O 1
ATOM 840 N N . ILE A 1 104 ? 16.480 -3.524 -40.347 1.00 76.00 104 ILE A N 1
ATOM 841 C CA . ILE A 1 104 ? 17.406 -3.928 -39.279 1.00 76.00 104 ILE A CA 1
ATOM 842 C C . ILE A 1 104 ? 17.352 -2.942 -38.110 1.00 76.00 104 ILE A C 1
ATOM 844 O O . ILE A 1 104 ? 17.227 -3.359 -36.959 1.00 76.00 104 ILE A O 1
ATOM 848 N N . VAL A 1 105 ? 17.419 -1.637 -38.393 1.00 75.44 105 VAL A N 1
ATOM 849 C CA . VAL A 1 105 ? 17.321 -0.593 -37.367 1.00 75.44 105 VAL A CA 1
ATOM 850 C C . VAL A 1 105 ? 15.989 -0.720 -36.636 1.00 75.44 105 VAL A C 1
ATOM 852 O O . VAL A 1 105 ? 15.984 -0.781 -35.413 1.00 75.44 105 VAL A O 1
ATOM 855 N N . LEU A 1 106 ? 14.868 -0.819 -37.351 1.00 79.56 106 LEU A N 1
ATOM 856 C CA . LEU A 1 106 ? 13.544 -0.931 -36.743 1.00 79.56 106 LEU A CA 1
ATOM 857 C C . LEU A 1 106 ? 13.451 -2.151 -35.819 1.00 79.56 106 LEU A C 1
ATOM 859 O O . LEU A 1 106 ? 12.978 -2.015 -34.694 1.00 79.56 106 LEU A O 1
ATOM 863 N N . VAL A 1 107 ? 13.924 -3.319 -36.264 1.00 84.12 107 VAL A N 1
ATOM 864 C CA . VAL A 1 107 ? 13.897 -4.557 -35.471 1.00 84.12 107 VAL A CA 1
ATOM 865 C C . VAL A 1 107 ? 14.752 -4.426 -34.212 1.00 84.12 107 VAL A C 1
ATOM 867 O O . VAL A 1 107 ? 14.285 -4.769 -33.128 1.00 84.12 107 VAL A O 1
ATOM 870 N N . ILE A 1 108 ? 15.972 -3.893 -34.329 1.00 78.31 108 ILE A N 1
ATOM 871 C CA . ILE A 1 108 ? 16.870 -3.698 -33.182 1.00 78.31 108 ILE A CA 1
ATOM 872 C C . ILE A 1 108 ? 16.262 -2.707 -32.191 1.00 78.31 108 ILE A C 1
ATOM 874 O O . ILE A 1 108 ? 16.204 -2.995 -30.998 1.00 78.31 108 ILE A O 1
ATOM 878 N N . VAL A 1 109 ? 15.787 -1.556 -32.675 1.00 78.00 109 VAL A N 1
ATOM 879 C CA . VAL A 1 109 ? 15.173 -0.522 -31.835 1.00 78.00 109 VAL A CA 1
ATOM 880 C C . VAL A 1 109 ? 13.947 -1.085 -31.126 1.00 78.00 109 VAL A C 1
ATOM 882 O O . VAL A 1 109 ? 13.829 -0.935 -29.916 1.00 78.00 109 VAL A O 1
ATOM 885 N N . LEU A 1 110 ? 13.063 -1.779 -31.846 1.00 81.81 110 LEU A N 1
ATOM 886 C CA . LEU A 1 110 ? 11.865 -2.378 -31.264 1.00 81.81 110 LEU A CA 1
ATOM 887 C C . LEU A 1 110 ? 12.222 -3.400 -30.180 1.00 81.81 110 LEU A C 1
ATOM 889 O O . LEU A 1 110 ? 11.653 -3.347 -29.092 1.00 81.81 110 LEU A O 1
ATOM 893 N N . PHE A 1 111 ? 13.157 -4.312 -30.462 1.00 84.69 111 PHE A N 1
ATOM 894 C CA . PHE A 1 111 ? 13.547 -5.360 -29.522 1.00 84.69 111 PHE A CA 1
ATOM 895 C C . PHE A 1 111 ? 14.189 -4.773 -28.262 1.00 84.69 111 PHE A C 1
ATOM 897 O O . PHE A 1 111 ? 13.780 -5.109 -27.154 1.00 84.69 111 PHE A O 1
ATOM 904 N N . LEU A 1 112 ? 15.129 -3.838 -28.428 1.00 80.06 112 LEU A N 1
ATOM 905 C CA . LEU A 1 112 ? 15.829 -3.201 -27.315 1.00 80.06 112 LEU A CA 1
ATOM 906 C C . LEU A 1 112 ? 14.876 -2.360 -26.456 1.00 80.06 112 LEU A C 1
ATOM 908 O O . LEU A 1 112 ? 14.899 -2.457 -25.230 1.00 80.06 112 LEU A O 1
ATOM 912 N N . VAL A 1 113 ? 14.005 -1.564 -27.092 1.00 80.69 113 VAL A N 1
ATOM 913 C CA . VAL A 1 113 ? 12.981 -0.784 -26.382 1.00 80.69 113 VAL A CA 1
ATOM 914 C C . VAL A 1 113 ? 12.058 -1.715 -25.613 1.00 80.69 113 VAL A C 1
ATOM 916 O O . VAL A 1 113 ? 11.816 -1.481 -24.434 1.00 80.69 113 VAL A O 1
ATOM 919 N N . LEU A 1 114 ? 11.562 -2.779 -26.247 1.00 83.44 114 LEU A N 1
ATOM 920 C CA . LEU A 1 114 ? 10.642 -3.710 -25.604 1.00 83.44 114 LEU A CA 1
ATOM 921 C C . LEU A 1 114 ? 11.288 -4.400 -24.398 1.00 83.44 114 LEU A C 1
ATOM 923 O O . LEU A 1 114 ? 10.669 -4.448 -23.340 1.00 83.44 114 LEU A O 1
ATOM 927 N N . GLU A 1 115 ? 12.512 -4.908 -24.538 1.00 85.62 115 GLU A N 1
ATOM 928 C CA . GLU A 1 115 ? 13.214 -5.626 -23.469 1.00 85.62 115 GLU A CA 1
ATOM 929 C C . GLU A 1 115 ? 13.492 -4.718 -22.265 1.00 85.62 115 GLU A C 1
ATOM 931 O O . GLU A 1 115 ? 13.169 -5.067 -21.126 1.00 85.62 115 GLU A O 1
ATOM 936 N N . ILE A 1 116 ? 14.018 -3.516 -22.515 1.00 80.44 116 ILE A N 1
ATOM 937 C CA . ILE A 1 116 ? 14.332 -2.549 -21.461 1.00 80.44 116 ILE A CA 1
ATOM 938 C C . ILE A 1 116 ? 13.052 -2.062 -20.779 1.00 80.44 116 ILE A C 1
ATOM 940 O O . ILE A 1 116 ? 12.972 -2.055 -19.549 1.00 80.44 116 ILE A O 1
ATOM 944 N N . VAL A 1 117 ? 12.031 -1.685 -21.556 1.00 80.31 117 VAL A N 1
ATOM 945 C CA . VAL A 1 117 ? 10.750 -1.228 -21.007 1.00 80.31 117 VAL A CA 1
ATOM 946 C C . VAL A 1 117 ? 10.113 -2.343 -20.188 1.00 80.31 117 VAL A C 1
ATOM 948 O O . VAL A 1 117 ? 9.707 -2.090 -19.060 1.00 80.31 117 VAL A O 1
ATOM 951 N N . LEU A 1 118 ? 10.076 -3.580 -20.685 1.00 83.88 118 LEU A N 1
ATOM 952 C CA . LEU A 1 118 ? 9.500 -4.702 -19.946 1.00 83.88 118 LEU A CA 1
ATOM 953 C C . LEU A 1 118 ? 10.214 -4.926 -18.608 1.00 83.88 118 LEU A C 1
ATOM 955 O O . LEU A 1 118 ? 9.546 -5.039 -17.581 1.00 83.88 118 LEU A O 1
ATOM 959 N N . MET A 1 119 ? 11.550 -4.954 -18.604 1.00 85.25 119 MET A N 1
ATOM 960 C CA . MET A 1 119 ? 12.338 -5.171 -17.387 1.00 85.25 119 MET A CA 1
ATOM 961 C C . MET A 1 119 ? 12.125 -4.063 -16.358 1.00 85.25 119 MET A C 1
ATOM 963 O O . MET A 1 119 ? 11.868 -4.353 -15.187 1.00 85.25 119 MET A O 1
ATOM 967 N N . ILE A 1 120 ? 12.183 -2.798 -16.784 1.00 80.19 120 ILE A N 1
ATOM 968 C CA . ILE A 1 120 ? 12.009 -1.673 -15.863 1.00 80.19 120 ILE A CA 1
ATOM 969 C C . ILE A 1 120 ? 10.572 -1.625 -15.349 1.00 80.19 120 ILE A C 1
ATOM 971 O O . ILE A 1 120 ? 10.363 -1.489 -14.146 1.00 80.19 120 ILE A O 1
ATOM 975 N N . VAL A 1 121 ? 9.578 -1.771 -16.229 1.00 79.56 121 VAL A N 1
ATOM 976 C CA . VAL A 1 121 ? 8.164 -1.739 -15.841 1.00 79.56 121 VAL A CA 1
ATOM 977 C C . VAL A 1 121 ? 7.856 -2.865 -14.868 1.00 79.56 121 VAL A C 1
ATOM 979 O O . VAL A 1 121 ? 7.235 -2.612 -13.841 1.00 79.56 121 VAL A O 1
ATOM 982 N N . LEU A 1 122 ? 8.321 -4.086 -15.131 1.00 83.81 122 LEU A N 1
ATOM 983 C CA . LEU A 1 122 ? 8.075 -5.217 -14.244 1.00 83.81 122 LEU A CA 1
ATOM 984 C C . LEU A 1 122 ? 8.708 -5.004 -12.867 1.00 83.81 122 LEU A C 1
ATOM 986 O O . LEU A 1 122 ? 8.024 -5.166 -11.857 1.00 83.81 122 LEU A O 1
ATOM 990 N N . PHE A 1 123 ? 9.979 -4.599 -12.819 1.00 85.06 123 PHE A N 1
ATOM 991 C CA . PHE A 1 123 ? 10.677 -4.327 -11.562 1.00 85.06 123 PHE A CA 1
ATOM 992 C C . PHE A 1 123 ? 9.976 -3.231 -10.753 1.00 85.06 123 PHE A C 1
ATOM 994 O O . PHE A 1 123 ? 9.683 -3.390 -9.568 1.00 85.06 123 PHE A O 1
ATOM 1001 N N . LEU A 1 124 ? 9.647 -2.130 -11.418 1.00 81.75 124 LEU A N 1
ATOM 1002 C CA . LEU A 1 124 ? 9.116 -0.939 -10.783 1.00 81.75 124 LEU A CA 1
ATOM 1003 C C . LEU A 1 124 ? 7.659 -1.119 -10.337 1.00 81.75 124 LEU A C 1
ATOM 1005 O O . LEU A 1 124 ? 7.311 -0.730 -9.224 1.00 81.75 124 LEU A O 1
ATOM 1009 N N . VAL A 1 125 ? 6.819 -1.772 -11.149 1.00 80.62 125 VAL A N 1
ATOM 1010 C CA . VAL A 1 125 ? 5.458 -2.165 -10.749 1.00 80.62 125 VAL A CA 1
ATOM 1011 C C . VAL A 1 125 ? 5.516 -3.075 -9.528 1.00 80.62 125 VAL A C 1
ATOM 1013 O O . VAL A 1 125 ? 4.780 -2.845 -8.570 1.00 80.62 125 VAL A O 1
ATOM 1016 N N . LEU A 1 126 ? 6.402 -4.076 -9.527 1.00 85.00 126 LEU A N 1
ATOM 1017 C CA . LEU A 1 126 ? 6.545 -4.994 -8.400 1.00 85.00 126 LEU A CA 1
ATOM 1018 C C . LEU A 1 126 ? 6.937 -4.248 -7.117 1.00 85.00 126 LEU A C 1
ATOM 1020 O O . LEU A 1 126 ? 6.334 -4.471 -6.069 1.00 85.00 126 LEU A O 1
ATOM 1024 N N . GLU A 1 127 ? 7.915 -3.346 -7.193 1.00 87.06 127 GLU A N 1
ATOM 1025 C CA . GLU A 1 127 ? 8.400 -2.571 -6.048 1.00 87.06 127 GLU A CA 1
ATOM 1026 C C . GLU A 1 127 ? 7.329 -1.615 -5.500 1.00 87.06 127 GLU A C 1
ATOM 1028 O O . GLU A 1 127 ? 7.084 -1.575 -4.289 1.00 87.06 127 GLU A O 1
ATOM 1033 N N . ILE A 1 128 ? 6.639 -0.893 -6.387 1.00 82.00 128 ILE A N 1
ATOM 1034 C CA . ILE A 1 128 ? 5.546 0.018 -6.030 1.00 82.00 128 ILE A CA 1
ATOM 1035 C C . ILE A 1 128 ? 4.409 -0.760 -5.368 1.00 82.00 128 ILE A C 1
ATOM 1037 O O . ILE A 1 128 ? 3.987 -0.414 -4.263 1.00 82.00 128 ILE A O 1
ATOM 1041 N N . VAL A 1 129 ? 3.936 -1.834 -6.008 1.00 80.81 129 VAL A N 1
ATOM 1042 C CA . VAL A 1 129 ? 2.845 -2.660 -5.480 1.00 80.81 129 VAL A CA 1
ATOM 1043 C C . VAL A 1 129 ? 3.245 -3.260 -4.139 1.00 80.81 129 VAL A C 1
ATOM 1045 O O . VAL A 1 129 ? 2.476 -3.159 -3.187 1.00 80.81 129 VAL A O 1
ATOM 1048 N N . ARG A 1 130 ? 4.457 -3.815 -4.011 1.00 85.25 130 ARG A N 1
ATOM 1049 C CA . ARG A 1 130 ? 4.946 -4.372 -2.743 1.00 85.25 130 ARG A CA 1
ATOM 1050 C C . ARG A 1 130 ? 4.922 -3.331 -1.631 1.00 85.25 130 ARG A C 1
ATOM 1052 O O . ARG A 1 130 ? 4.423 -3.616 -0.547 1.00 85.25 130 ARG A O 1
ATOM 1059 N N . THR A 1 131 ? 5.453 -2.142 -1.896 1.00 85.62 131 THR A N 1
ATOM 1060 C CA . THR A 1 131 ? 5.573 -1.076 -0.895 1.00 85.62 131 THR A CA 1
ATOM 1061 C C . THR A 1 131 ? 4.202 -0.577 -0.456 1.00 85.62 131 THR A C 1
ATOM 1063 O O . THR A 1 131 ? 3.937 -0.470 0.742 1.00 85.62 131 THR A O 1
ATOM 1066 N N . ILE A 1 132 ? 3.309 -0.332 -1.416 1.00 81.62 132 ILE A N 1
ATOM 1067 C CA . ILE A 1 132 ? 1.959 0.149 -1.133 1.00 81.62 132 ILE A CA 1
ATOM 1068 C C . ILE A 1 132 ? 1.162 -0.916 -0.385 1.00 81.62 132 ILE A C 1
ATOM 1070 O O . ILE A 1 132 ? 0.600 -0.614 0.664 1.00 81.62 132 ILE A O 1
ATOM 1074 N N . VAL A 1 133 ? 1.148 -2.161 -0.868 1.00 80.94 133 VAL A N 1
ATOM 1075 C CA . VAL A 1 133 ? 0.424 -3.261 -0.216 1.00 80.94 133 VAL A CA 1
ATOM 1076 C C . VAL A 1 133 ? 0.946 -3.481 1.199 1.00 80.94 133 VAL A C 1
ATOM 1078 O O . VAL A 1 133 ? 0.146 -3.584 2.123 1.00 80.94 133 VAL A O 1
ATOM 1081 N N . PHE A 1 134 ? 2.265 -3.503 1.399 1.00 84.69 134 PHE A N 1
ATOM 1082 C CA . PHE A 1 134 ? 2.850 -3.691 2.725 1.00 84.69 134 PHE A CA 1
ATOM 1083 C C . PHE A 1 134 ? 2.419 -2.593 3.703 1.00 84.69 134 PHE A C 1
ATOM 1085 O O . PHE A 1 134 ? 1.918 -2.893 4.788 1.00 84.69 134 PHE A O 1
ATOM 1092 N N . PHE A 1 135 ? 2.574 -1.326 3.312 1.00 83.62 135 PHE A N 1
ATOM 1093 C CA . PHE A 1 135 ? 2.202 -0.196 4.161 1.00 83.62 135 PHE A CA 1
ATOM 1094 C C . PHE A 1 135 ? 0.705 -0.196 4.470 1.00 83.62 135 PHE A C 1
ATOM 1096 O O . PHE A 1 135 ? 0.292 0.021 5.608 1.00 83.62 135 PHE A O 1
ATOM 1103 N N . LEU A 1 136 ? -0.109 -0.496 3.462 1.00 80.44 136 LEU A N 1
ATOM 1104 C CA . LEU A 1 136 ? -1.552 -0.512 3.586 1.00 80.44 136 LEU A CA 1
ATOM 1105 C C . LEU A 1 136 ? -2.044 -1.618 4.515 1.00 80.44 136 LEU A C 1
ATOM 1107 O O . LEU A 1 136 ? -2.832 -1.354 5.419 1.00 80.44 136 LEU A O 1
ATOM 1111 N N . VAL A 1 137 ? -1.567 -2.847 4.314 1.00 78.69 137 VAL A N 1
ATOM 1112 C CA . VAL A 1 137 ? -1.919 -3.984 5.168 1.00 78.69 137 VAL A CA 1
ATOM 1113 C C . VAL A 1 137 ? -1.520 -3.686 6.607 1.00 78.69 137 VAL A C 1
ATOM 1115 O O . VAL A 1 137 ? -2.329 -3.887 7.509 1.00 78.69 137 VAL A O 1
ATOM 1118 N N . LEU A 1 138 ? -0.323 -3.137 6.829 1.00 85.06 138 LEU A N 1
ATOM 1119 C CA . LEU A 1 138 ? 0.127 -2.751 8.163 1.00 85.06 138 LEU A CA 1
ATOM 1120 C C . LEU A 1 138 ? -0.809 -1.717 8.803 1.00 85.06 138 LEU A C 1
ATOM 1122 O O . LEU A 1 138 ? -1.213 -1.893 9.952 1.00 85.06 138 LEU A O 1
ATOM 1126 N N . GLN A 1 139 ? -1.178 -0.662 8.072 1.00 83.00 139 GLN A N 1
ATOM 1127 C CA . GLN A 1 139 ? -2.083 0.366 8.587 1.00 83.00 139 GLN A CA 1
ATOM 1128 C C . GLN A 1 139 ? -3.476 -0.178 8.895 1.00 83.00 139 GLN A C 1
ATOM 1130 O O . GLN A 1 139 ? -4.023 0.129 9.952 1.00 83.00 139 GLN A O 1
ATOM 1135 N N . ILE A 1 140 ? -4.037 -0.997 8.004 1.00 78.19 140 ILE A N 1
ATOM 1136 C CA . ILE A 1 140 ? -5.354 -1.609 8.196 1.00 78.19 140 ILE A CA 1
ATOM 1137 C C . ILE A 1 140 ? -5.332 -2.516 9.426 1.00 78.19 140 ILE A C 1
ATOM 1139 O O . ILE A 1 140 ? -6.186 -2.377 10.298 1.00 78.19 140 ILE A O 1
ATOM 1143 N N . VAL A 1 141 ? -4.342 -3.406 9.535 1.00 78.38 141 VAL A N 1
ATOM 1144 C CA . VAL A 1 141 ? -4.208 -4.311 10.685 1.00 78.38 141 VAL A CA 1
ATOM 1145 C C . VAL A 1 141 ? -4.067 -3.513 11.977 1.00 78.38 141 VAL A C 1
ATOM 1147 O O . VAL A 1 141 ? -4.767 -3.801 12.944 1.00 78.38 141 VAL A O 1
ATOM 1150 N N . LEU A 1 142 ? -3.224 -2.479 11.994 1.00 85.50 142 LEU A N 1
ATOM 1151 C CA . LEU A 1 142 ? -3.044 -1.634 13.171 1.00 85.50 142 LEU A CA 1
ATOM 1152 C C . LEU A 1 142 ? -4.345 -0.928 13.570 1.00 85.50 142 LEU A C 1
ATOM 1154 O O . LEU A 1 142 ? -4.696 -0.934 14.747 1.00 85.50 142 LEU A O 1
ATOM 1158 N N . MET A 1 143 ? -5.069 -0.354 12.606 1.00 81.25 143 MET A N 1
ATOM 1159 C CA . MET A 1 143 ? -6.355 0.302 12.853 1.00 81.25 143 MET A CA 1
ATOM 1160 C C . MET A 1 143 ? -7.389 -0.668 13.413 1.00 81.25 143 MET A C 1
ATOM 1162 O O . MET A 1 143 ? -8.036 -0.355 14.409 1.00 81.25 143 MET A O 1
ATOM 1166 N N . ILE A 1 144 ? -7.517 -1.854 12.814 1.00 77.56 144 ILE A N 1
ATOM 1167 C CA . ILE A 1 144 ? -8.457 -2.880 13.274 1.00 77.56 144 ILE A CA 1
ATOM 1168 C C . ILE A 1 144 ? -8.107 -3.317 14.696 1.00 77.56 144 ILE A C 1
ATOM 1170 O O . ILE A 1 144 ? -8.990 -3.365 15.547 1.00 77.56 144 ILE A O 1
ATOM 1174 N N . VAL A 1 145 ? -6.831 -3.604 14.973 1.00 81.94 145 VAL A N 1
ATOM 1175 C CA . VAL A 1 145 ? -6.385 -4.033 16.306 1.00 81.94 145 VAL A CA 1
ATOM 1176 C C . VAL A 1 145 ? -6.637 -2.938 17.337 1.00 81.94 145 VAL A C 1
ATOM 1178 O O . VAL A 1 145 ? -7.238 -3.212 18.372 1.00 81.94 145 VAL A O 1
ATOM 1181 N N . LEU A 1 146 ? -6.227 -1.698 17.058 1.00 83.69 146 LEU A N 1
ATOM 1182 C CA . LEU A 1 146 ? -6.432 -0.566 17.963 1.00 83.69 146 LEU A CA 1
ATOM 1183 C C . LEU A 1 146 ? -7.921 -0.366 18.255 1.00 83.69 146 LEU A C 1
ATOM 1185 O O . LEU A 1 146 ? -8.314 -0.229 19.413 1.00 83.69 146 LEU A O 1
ATOM 1189 N N . PHE A 1 147 ? -8.742 -0.373 17.208 1.00 79.75 147 PHE A N 1
ATOM 1190 C CA . PHE A 1 147 ? -10.177 -0.196 17.330 1.00 79.75 147 PHE A CA 1
ATOM 1191 C C . PHE A 1 147 ? -10.803 -1.328 18.142 1.00 79.75 147 PHE A C 1
ATOM 1193 O O . PHE A 1 147 ? -11.514 -1.057 19.101 1.00 79.75 147 PHE A O 1
ATOM 1200 N N . LEU A 1 148 ? -10.493 -2.588 17.831 1.00 78.56 148 LEU A N 1
ATOM 1201 C CA . LEU A 1 148 ? -11.035 -3.741 18.547 1.00 78.56 148 LEU A CA 1
ATOM 1202 C C . LEU A 1 148 ? -10.640 -3.728 20.030 1.00 78.56 148 LEU A C 1
ATOM 1204 O O . LEU A 1 148 ? -11.481 -3.969 20.893 1.00 78.56 148 LEU A O 1
ATOM 1208 N N . VAL A 1 149 ? -9.381 -3.404 20.339 1.00 84.88 149 VAL A N 1
ATOM 1209 C CA . VAL A 1 149 ? -8.902 -3.296 21.724 1.00 84.88 149 VAL A CA 1
ATOM 1210 C C . VAL A 1 149 ? -9.633 -2.179 22.460 1.00 84.88 149 VAL A C 1
ATOM 1212 O O . VAL A 1 149 ? -10.158 -2.412 23.548 1.00 84.88 149 VAL A O 1
ATOM 1215 N N . LEU A 1 150 ? -9.718 -0.985 21.865 1.00 82.38 150 LEU A N 1
ATOM 1216 C CA . LEU A 1 150 ? -10.445 0.141 22.452 1.00 82.38 150 LEU A CA 1
ATOM 1217 C C . LEU A 1 150 ? -11.907 -0.227 22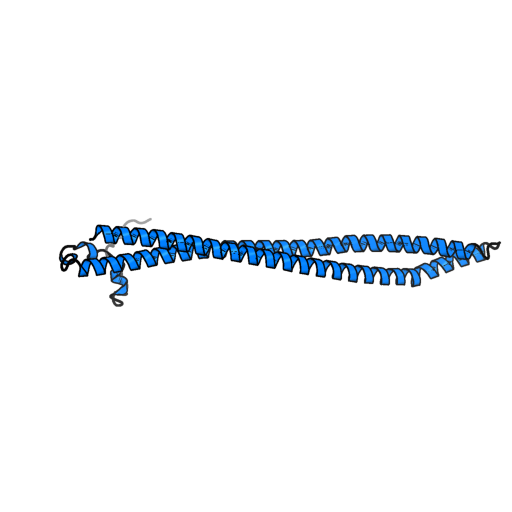.728 1.00 82.38 150 LEU A C 1
ATOM 1219 O O . LEU A 1 150 ? -12.461 0.164 23.749 1.00 82.38 150 LEU A O 1
ATOM 1223 N N . GLN A 1 151 ? -12.507 -1.013 21.841 1.00 78.06 151 GLN A N 1
ATOM 1224 C CA . GLN A 1 151 ? -13.904 -1.420 21.914 1.00 78.06 151 GLN A CA 1
ATOM 1225 C C . GLN A 1 151 ? -14.171 -2.430 23.011 1.00 78.06 151 GLN A C 1
ATOM 1227 O O . GLN A 1 151 ? -15.089 -2.236 23.804 1.00 78.06 151 GLN A O 1
ATOM 1232 N N . ILE A 1 152 ? -13.329 -3.455 23.121 1.00 79.62 152 ILE A N 1
ATOM 1233 C CA . ILE A 1 152 ? -13.400 -4.411 24.227 1.00 79.62 152 ILE A CA 1
ATOM 1234 C C . ILE A 1 152 ? -13.259 -3.670 25.560 1.00 79.62 152 ILE A C 1
ATOM 1236 O O . ILE A 1 152 ? -14.059 -3.880 26.470 1.00 79.62 152 ILE A O 1
ATOM 1240 N N . VAL A 1 153 ? -12.290 -2.756 25.666 1.00 85.00 153 VAL A N 1
ATOM 1241 C CA . VAL A 1 153 ? -12.080 -1.966 26.886 1.00 85.00 153 VAL A CA 1
ATOM 1242 C C . VAL A 1 153 ? -13.293 -1.085 27.187 1.00 85.00 153 VAL A C 1
ATOM 1244 O O . VAL A 1 153 ? -13.777 -1.096 28.317 1.00 85.00 153 VAL A O 1
ATOM 1247 N N . LEU A 1 154 ? -13.814 -0.354 26.198 1.00 82.19 154 LEU A N 1
ATOM 1248 C CA . LEU A 1 154 ? -14.964 0.531 26.381 1.00 82.19 154 LEU A CA 1
ATOM 1249 C C . LEU A 1 154 ? -16.211 -0.247 26.810 1.00 82.19 154 LEU A C 1
ATOM 1251 O O . LEU A 1 154 ? -16.876 0.171 27.752 1.00 82.19 154 LEU A O 1
ATOM 1255 N N . MET A 1 155 ? -16.497 -1.382 26.169 1.00 79.44 155 MET A N 1
ATOM 1256 C CA . MET A 1 155 ? -17.618 -2.253 26.524 1.00 79.44 155 MET A CA 1
ATOM 1257 C C . MET A 1 155 ? -17.525 -2.746 27.965 1.00 79.44 155 MET A C 1
ATOM 1259 O O . MET A 1 155 ? -18.483 -2.619 28.724 1.00 79.44 155 MET A O 1
ATOM 1263 N N . ILE A 1 156 ? -16.357 -3.260 28.360 1.00 80.56 156 ILE A N 1
ATOM 1264 C CA . ILE A 1 156 ? -16.131 -3.757 29.721 1.00 80.56 156 ILE A CA 1
ATOM 1265 C C . ILE A 1 156 ? -16.301 -2.626 30.736 1.00 80.56 156 ILE A C 1
ATOM 1267 O O . ILE A 1 156 ? -16.995 -2.799 31.736 1.00 80.56 156 ILE A O 1
ATOM 1271 N N . VAL A 1 157 ? -15.691 -1.463 30.485 1.00 85.00 157 VAL A N 1
ATOM 1272 C CA . VAL A 1 157 ? -15.768 -0.309 31.390 1.00 85.00 157 VAL A CA 1
ATOM 1273 C C . VAL A 1 157 ? -17.202 0.196 31.499 1.00 85.00 157 VAL A C 1
ATOM 1275 O O . VAL A 1 157 ? -17.681 0.401 32.610 1.00 85.00 157 VAL A O 1
ATOM 1278 N N . LEU A 1 158 ? -17.903 0.369 30.377 1.00 81.25 158 LEU A N 1
ATOM 1279 C CA . LEU A 1 158 ? -19.280 0.853 30.364 1.00 81.25 158 LEU A CA 1
ATOM 1280 C C . LEU A 1 158 ? -20.204 -0.115 31.109 1.00 81.25 158 LEU A C 1
ATOM 1282 O O . LEU A 1 158 ? -20.957 0.317 31.977 1.00 81.25 158 LEU A O 1
ATOM 1286 N N . PHE A 1 159 ? -20.110 -1.413 30.813 1.00 79.19 159 PHE A N 1
ATOM 1287 C CA . PHE A 1 159 ? -20.908 -2.439 31.479 1.00 79.19 159 PHE A CA 1
ATOM 1288 C C . PHE A 1 159 ? -20.644 -2.462 32.987 1.00 79.19 159 PHE A C 1
ATOM 1290 O O . PHE A 1 159 ? -21.585 -2.451 33.778 1.00 79.19 159 PHE A O 1
ATOM 1297 N N . LEU A 1 160 ? -19.372 -2.422 33.396 1.00 81.38 160 LEU A N 1
ATOM 1298 C CA . LEU A 1 160 ? -18.983 -2.430 34.804 1.00 81.38 160 LEU A CA 1
ATOM 1299 C C . LEU A 1 160 ? -19.462 -1.172 35.540 1.00 81.38 160 LEU A C 1
ATOM 1301 O O . LEU A 1 160 ? -20.052 -1.276 36.613 1.00 81.38 160 LEU A O 1
ATOM 1305 N N . VAL A 1 161 ? -19.230 0.014 34.972 1.00 83.56 161 VAL A N 1
ATOM 1306 C CA . VAL A 1 161 ? -19.660 1.288 35.566 1.00 83.56 161 VAL A CA 1
ATOM 1307 C C . VAL A 1 161 ? -21.176 1.319 35.694 1.00 83.56 161 VAL A C 1
ATOM 1309 O O . VAL A 1 161 ? -21.687 1.673 36.754 1.00 83.56 161 VAL A O 1
ATOM 1312 N N . LEU A 1 162 ? -21.900 0.907 34.653 1.00 79.00 162 LEU A N 1
ATOM 1313 C CA . LEU A 1 162 ? -23.355 0.876 34.673 1.00 79.00 162 LEU A CA 1
ATOM 1314 C C . LEU A 1 162 ? -23.877 -0.097 35.735 1.00 79.00 162 LEU A C 1
ATOM 1316 O O . LEU A 1 162 ? -24.733 0.290 36.521 1.00 79.00 162 LEU A O 1
ATOM 1320 N N . GLN A 1 163 ? -23.338 -1.319 35.799 1.00 78.56 163 GLN A N 1
ATOM 1321 C CA . GLN A 1 163 ? -23.676 -2.302 36.834 1.00 78.56 163 GLN A CA 1
ATOM 1322 C C . GLN A 1 163 ? -23.481 -1.721 38.237 1.00 78.56 163 GLN A C 1
ATOM 1324 O O . GLN A 1 163 ? -24.390 -1.784 39.061 1.00 78.56 163 GLN A O 1
ATOM 1329 N N . ILE A 1 164 ? -22.327 -1.100 38.499 1.00 79.44 164 ILE A N 1
ATOM 1330 C CA . ILE A 1 164 ? -22.016 -0.496 39.799 1.00 79.44 164 ILE A CA 1
ATOM 1331 C C . ILE A 1 164 ? -22.995 0.636 40.126 1.00 79.44 164 ILE A C 1
ATOM 1333 O O . ILE A 1 164 ? -23.588 0.635 41.203 1.00 79.44 164 ILE A O 1
ATOM 1337 N N . VAL A 1 165 ? -23.189 1.591 39.210 1.00 80.19 165 VAL A N 1
ATOM 1338 C CA . VAL A 1 165 ? -24.092 2.736 39.417 1.00 80.19 165 VAL A CA 1
ATOM 1339 C C . VAL A 1 165 ? -25.514 2.253 39.673 1.00 80.19 165 VAL A C 1
ATOM 1341 O O . VAL A 1 165 ? -26.167 2.728 40.597 1.00 80.19 165 VAL A O 1
ATOM 1344 N N . LEU A 1 166 ? -25.978 1.282 38.892 1.00 77.69 166 LEU A N 1
ATOM 1345 C CA . LEU A 1 166 ? -27.323 0.742 38.998 1.00 77.69 166 LEU A CA 1
ATOM 1346 C C . LEU A 1 166 ? -27.534 0.029 40.338 1.00 77.69 166 LEU A C 1
ATOM 1348 O O . LEU A 1 166 ? -28.524 0.306 41.005 1.00 77.69 166 LEU A O 1
ATOM 1352 N N . ILE A 1 167 ? -26.585 -0.807 40.779 1.00 79.06 167 ILE A N 1
ATOM 1353 C CA . ILE A 1 167 ? -26.626 -1.460 42.100 1.00 79.06 167 ILE A CA 1
ATOM 1354 C C . ILE A 1 167 ? -26.664 -0.420 43.228 1.00 79.06 167 ILE A C 1
ATOM 1356 O O . ILE A 1 167 ? -27.459 -0.560 44.156 1.00 79.06 167 ILE A O 1
ATOM 1360 N N . ILE A 1 168 ? -25.838 0.630 43.151 1.00 78.56 168 ILE A N 1
ATOM 1361 C CA . ILE A 1 168 ? -25.783 1.690 44.172 1.00 78.56 168 ILE A CA 1
ATOM 1362 C C . ILE A 1 168 ? -27.105 2.454 44.241 1.00 78.56 168 ILE A C 1
ATOM 1364 O O . ILE A 1 168 ? -27.668 2.603 45.324 1.00 78.56 168 ILE A O 1
ATOM 1368 N N . VAL A 1 169 ? -27.602 2.937 43.097 1.00 77.19 169 VAL A N 1
ATOM 1369 C CA . VAL A 1 169 ? -28.864 3.688 43.028 1.00 77.19 169 VAL A CA 1
ATOM 1370 C C . VAL A 1 169 ? -30.004 2.838 43.572 1.00 77.19 169 VAL A C 1
ATOM 1372 O O . VAL A 1 169 ? -30.811 3.334 44.352 1.00 77.19 169 VAL A O 1
ATOM 1375 N N . LEU A 1 170 ? -30.038 1.552 43.222 1.00 73.81 170 LEU A N 1
ATOM 1376 C CA . LEU A 1 170 ? -31.063 0.630 43.691 1.00 73.81 170 LEU A CA 1
ATOM 1377 C C . LEU A 1 170 ? -31.020 0.438 45.205 1.00 73.81 170 LEU A C 1
ATOM 1379 O O . LEU A 1 170 ? -32.044 0.570 45.865 1.00 73.81 170 LEU A O 1
ATOM 1383 N N . PHE A 1 171 ? -29.838 0.150 45.757 1.00 76.25 171 PHE A N 1
ATOM 1384 C CA . PHE A 1 171 ? -29.674 -0.052 47.194 1.00 76.25 171 PHE A CA 1
ATOM 1385 C C . PHE A 1 171 ? -30.152 1.178 47.971 1.00 76.25 171 PHE A C 1
ATOM 1387 O O . PHE A 1 171 ? -30.881 1.052 48.951 1.00 76.25 171 PHE A O 1
ATOM 1394 N N . LEU A 1 172 ? -29.818 2.366 47.466 1.00 77.56 172 LEU A N 1
ATOM 1395 C CA . LEU A 1 172 ? -30.219 3.639 48.050 1.00 77.56 172 LEU A CA 1
ATOM 1396 C C . LEU A 1 172 ? -31.736 3.873 47.945 1.00 77.56 172 LEU A C 1
ATOM 1398 O O . LEU A 1 172 ? -32.368 4.280 48.917 1.00 77.56 172 LEU A O 1
ATOM 1402 N N . VAL A 1 173 ? -32.346 3.579 46.792 1.00 77.00 173 VAL A N 1
ATOM 1403 C CA . VAL A 1 173 ? -33.804 3.676 46.606 1.00 77.00 173 VAL A CA 1
ATOM 1404 C C . VAL A 1 173 ? -34.535 2.691 47.517 1.00 77.00 173 VAL A C 1
ATOM 1406 O O . VAL A 1 173 ? -35.511 3.077 48.158 1.00 77.00 173 VAL A O 1
ATOM 1409 N N . LEU A 1 174 ? -34.062 1.448 47.619 1.00 76.25 174 LEU A N 1
ATOM 1410 C CA . LEU A 1 174 ? -34.648 0.431 48.485 1.00 76.25 174 LEU A CA 1
ATOM 1411 C C . LEU A 1 174 ? -34.582 0.857 49.952 1.00 76.25 174 LEU A C 1
ATOM 1413 O O . LEU A 1 174 ? -35.585 0.766 50.654 1.00 76.25 174 LEU A O 1
ATOM 1417 N N . GLU A 1 175 ? -33.433 1.359 50.401 1.00 76.44 175 GLU A N 1
ATOM 1418 C CA . GLU A 1 175 ? -33.248 1.866 51.761 1.00 76.44 175 GLU A CA 1
ATOM 1419 C C . GLU A 1 175 ? -34.225 3.010 52.073 1.00 76.44 175 GLU A C 1
ATOM 1421 O O . GLU A 1 175 ? -34.908 2.976 53.100 1.00 76.44 175 GLU A O 1
ATOM 1426 N N . ILE A 1 176 ? -34.383 3.965 51.150 1.00 74.94 176 ILE A N 1
ATOM 1427 C CA . ILE A 1 176 ? -35.341 5.075 51.276 1.00 74.94 176 ILE A CA 1
ATOM 1428 C C . ILE A 1 176 ? -36.786 4.561 51.328 1.00 74.94 176 ILE A C 1
ATOM 1430 O O . ILE A 1 176 ? -37.558 4.964 52.199 1.00 74.94 176 ILE A O 1
ATOM 1434 N N . VAL A 1 177 ? -37.175 3.662 50.418 1.00 76.88 177 VAL A N 1
ATOM 1435 C CA . VAL A 1 177 ? -38.538 3.108 50.371 1.00 76.88 177 VAL A CA 1
ATOM 1436 C C . VAL A 1 177 ? -38.853 2.335 51.650 1.00 76.88 177 VAL A C 1
ATOM 1438 O O . VAL A 1 177 ? -39.955 2.460 52.182 1.00 76.88 177 VAL A O 1
ATOM 1441 N N . LEU A 1 178 ? -37.896 1.566 52.170 1.00 74.81 178 LEU A N 1
ATOM 1442 C CA . LEU A 1 178 ? -38.068 0.757 53.374 1.00 74.81 178 LEU A CA 1
ATOM 1443 C C . LEU A 1 178 ? -38.138 1.633 54.635 1.00 74.81 178 LEU A C 1
ATOM 1445 O O . LEU A 1 178 ? -38.971 1.363 55.500 1.00 74.81 178 LEU A O 1
ATOM 1449 N N . MET A 1 179 ? -37.369 2.729 54.690 1.00 73.38 179 MET A N 1
ATOM 1450 C CA . MET A 1 179 ? -37.516 3.776 55.712 1.00 73.38 179 MET A CA 1
ATOM 1451 C C . MET A 1 179 ? -38.924 4.388 55.726 1.00 73.38 179 MET A C 1
ATOM 1453 O O . MET A 1 179 ? -39.503 4.573 56.794 1.00 73.38 179 MET A O 1
ATOM 1457 N N . ILE A 1 180 ? -39.480 4.710 54.554 1.00 75.12 180 ILE A N 1
ATOM 1458 C CA . ILE A 1 180 ? -40.800 5.354 54.446 1.00 75.12 180 ILE A CA 1
ATOM 1459 C C . ILE A 1 180 ? -41.930 4.354 54.735 1.00 75.12 180 ILE A C 1
ATOM 1461 O O . ILE A 1 180 ? -42.921 4.701 55.375 1.00 75.12 180 ILE A O 1
ATOM 1465 N N . ALA A 1 181 ? -41.802 3.113 54.259 1.00 72.25 181 ALA A N 1
ATOM 1466 C CA . ALA A 1 181 ? -42.838 2.090 54.378 1.00 72.25 181 ALA A CA 1
ATOM 1467 C C . ALA A 1 181 ? -42.902 1.434 55.769 1.00 72.25 181 ALA A C 1
ATOM 1469 O O . ALA A 1 181 ? -43.959 0.923 56.142 1.00 72.25 181 ALA A O 1
ATOM 1470 N N . ILE A 1 182 ? -41.797 1.430 56.528 1.00 64.38 182 ILE A N 1
ATOM 1471 C CA . ILE A 1 182 ? -41.714 0.870 57.884 1.00 64.38 182 ILE A CA 1
ATOM 1472 C C . ILE A 1 182 ? -40.993 1.874 58.806 1.00 64.38 182 ILE A C 1
ATOM 1474 O O . ILE A 1 182 ? -39.784 1.748 59.027 1.00 64.38 182 ILE A O 1
ATOM 1478 N N . PRO A 1 183 ? -41.699 2.866 59.379 1.00 54.91 183 PRO A N 1
ATOM 1479 C CA . PRO A 1 183 ? -41.091 3.762 60.359 1.00 54.91 183 PRO A CA 1
ATOM 1480 C C . PRO A 1 183 ? -40.649 2.956 61.598 1.00 54.91 183 PRO A C 1
ATOM 1482 O O . PRO A 1 183 ? -41.489 2.436 62.330 1.00 54.91 183 PRO A O 1
ATOM 1485 N N . GLY A 1 184 ? -39.329 2.816 61.798 1.00 56.38 184 GLY A N 1
ATOM 1486 C CA . GLY A 1 184 ? -38.707 2.140 62.953 1.00 56.38 184 GLY A CA 1
ATOM 1487 C C . GLY A 1 184 ? -37.864 0.884 62.660 1.00 56.38 184 GLY A C 1
ATOM 1488 O O . GLY A 1 184 ? -37.325 0.290 63.589 1.00 56.38 184 GLY A O 1
ATOM 1489 N N . PHE A 1 185 ? -37.705 0.452 61.400 1.00 54.00 185 PHE A N 1
ATOM 1490 C CA . PHE A 1 185 ? -36.920 -0.758 61.072 1.00 54.00 185 PHE A CA 1
ATOM 1491 C C . PHE A 1 185 ? -35.407 -0.627 61.359 1.00 54.00 185 PHE A C 1
ATOM 1493 O O . PHE A 1 185 ? -34.752 -1.612 61.699 1.00 54.00 185 PHE A O 1
ATOM 1500 N N . PHE A 1 186 ? -34.841 0.579 61.251 1.00 50.75 186 PHE A N 1
ATOM 1501 C CA . PHE A 1 186 ? -33.399 0.811 61.417 1.00 50.75 186 PHE A CA 1
ATOM 1502 C C . PHE A 1 186 ? -32.939 0.989 62.873 1.00 50.75 186 PHE A C 1
ATOM 1504 O O . PHE A 1 186 ? -31.745 0.870 63.143 1.00 50.75 186 PHE A O 1
ATOM 1511 N N . ASP A 1 187 ? -33.857 1.182 63.824 1.00 48.16 187 ASP A N 1
ATOM 1512 C CA . ASP A 1 187 ? -33.515 1.357 65.244 1.00 48.16 187 ASP A CA 1
ATOM 1513 C C . ASP A 1 187 ? -33.092 0.039 65.931 1.00 48.16 187 ASP A C 1
ATOM 1515 O O . ASP A 1 187 ? -32.638 0.044 67.075 1.00 48.16 187 ASP A O 1
ATOM 1519 N N . ALA A 1 188 ? -33.202 -1.103 65.237 1.00 43.03 188 ALA A N 1
ATOM 1520 C CA . ALA A 1 188 ? -32.965 -2.437 65.797 1.00 43.03 188 ALA A CA 1
ATOM 1521 C C . ALA A 1 188 ? -31.720 -3.178 65.260 1.00 43.03 188 ALA A C 1
ATOM 1523 O O . ALA A 1 188 ? -31.491 -4.317 65.667 1.00 43.03 188 ALA A O 1
ATOM 1524 N N . GLN A 1 189 ? -30.894 -2.582 64.387 1.00 40.38 189 GLN A N 1
ATOM 1525 C CA . GLN A 1 189 ? -29.762 -3.294 63.766 1.00 40.38 189 GLN A CA 1
ATOM 1526 C C . GLN A 1 189 ? -28.395 -2.623 64.049 1.00 40.38 189 GLN A C 1
ATOM 1528 O O . GLN A 1 189 ? -28.019 -1.679 63.355 1.00 40.38 189 GLN A O 1
ATOM 1533 N N . PRO A 1 190 ? -27.565 -3.136 64.982 1.00 41.97 190 PRO A N 1
ATOM 1534 C CA . PRO A 1 190 ? -26.225 -2.597 65.253 1.00 41.97 190 PRO A CA 1
ATOM 1535 C C . PRO A 1 190 ? -25.150 -3.028 64.227 1.00 41.97 190 PRO A C 1
ATOM 1537 O O . PRO A 1 190 ? -23.957 -2.842 64.459 1.00 41.97 190 PRO A O 1
ATOM 1540 N N . ALA A 1 191 ? -25.528 -3.611 63.083 1.00 42.03 191 ALA A N 1
ATOM 1541 C CA . ALA A 1 191 ? -24.577 -4.187 62.122 1.00 42.03 191 ALA A CA 1
ATOM 1542 C C . ALA A 1 191 ? -23.917 -3.158 61.175 1.00 42.03 191 ALA A C 1
ATOM 1544 O O . ALA A 1 191 ? -22.846 -3.428 60.625 1.00 42.03 191 ALA A O 1
ATOM 1545 N N . PHE A 1 192 ? -24.490 -1.958 61.022 1.00 42.44 192 PHE A N 1
ATOM 1546 C CA . PHE A 1 192 ? -23.964 -0.926 60.114 1.00 42.44 192 PHE A CA 1
ATOM 1547 C C . PHE A 1 192 ? -22.753 -0.146 60.654 1.00 42.44 192 PHE A C 1
ATOM 1549 O O . PHE A 1 192 ? -22.075 0.532 59.885 1.00 42.44 192 PHE A O 1
ATOM 1556 N N . ALA A 1 193 ? -22.383 -0.313 61.929 1.00 41.28 193 ALA A N 1
ATOM 1557 C CA . ALA A 1 193 ? -21.175 0.301 62.498 1.00 41.28 193 ALA A CA 1
ATOM 1558 C C . ALA A 1 193 ? -19.850 -0.261 61.924 1.00 41.28 193 ALA A C 1
ATOM 1560 O O . ALA A 1 193 ? -18.771 0.213 62.276 1.00 41.28 193 ALA A O 1
ATOM 1561 N N . SER A 1 194 ? -19.907 -1.273 61.048 1.00 40.00 194 SER A N 1
ATOM 1562 C CA . SER A 1 194 ? -18.735 -1.993 60.529 1.00 40.00 194 SER A CA 1
ATOM 1563 C C . SER A 1 194 ? -18.381 -1.713 59.057 1.00 40.00 194 SER A C 1
ATOM 1565 O O . SER A 1 194 ? -17.339 -2.177 58.585 1.00 40.00 194 SER A O 1
ATOM 1567 N N . CYS A 1 195 ? -19.154 -0.893 58.333 1.00 38.78 195 CYS A N 1
ATOM 1568 C CA . CYS A 1 195 ? -18.775 -0.456 56.985 1.00 38.78 195 CYS A CA 1
ATOM 1569 C C . CYS A 1 195 ? -17.722 0.671 57.046 1.00 38.78 195 CYS A C 1
ATOM 1571 O O . CYS A 1 195 ? -18.040 1.860 57.043 1.00 38.78 195 CYS A O 1
ATOM 1573 N N . ARG A 1 196 ? -16.431 0.301 57.050 1.00 41.53 196 ARG A N 1
ATOM 1574 C CA . ARG A 1 196 ? -15.275 1.227 56.955 1.00 41.53 196 ARG A CA 1
ATOM 1575 C C . ARG A 1 196 ? -15.294 2.170 55.744 1.00 41.53 196 ARG A C 1
ATOM 1577 O O . ARG A 1 196 ? -14.556 3.148 55.747 1.00 41.53 196 ARG A O 1
ATOM 1584 N N . LEU A 1 197 ? -16.102 1.887 54.724 1.00 41.06 197 LEU A N 1
ATOM 1585 C CA . LEU A 1 197 ? -16.234 2.729 53.531 1.00 41.06 197 LEU A CA 1
ATOM 1586 C C . LEU A 1 197 ? -17.171 3.930 53.739 1.00 41.06 197 LEU A C 1
ATOM 1588 O O . LEU A 1 197 ? -16.981 4.949 53.082 1.00 41.06 197 LEU A O 1
ATOM 1592 N N . CYS A 1 198 ? -18.112 3.866 54.688 1.00 39.06 198 CYS A N 1
ATOM 1593 C CA . CYS A 1 198 ? -18.999 4.994 54.999 1.00 39.06 198 CYS A CA 1
ATOM 1594 C C . CYS A 1 198 ? -18.277 6.096 55.794 1.00 39.06 198 CYS A C 1
ATOM 1596 O O . CYS A 1 198 ? -18.547 7.276 55.595 1.00 39.06 198 CYS A O 1
ATOM 1598 N N . PHE A 1 199 ? -17.300 5.731 56.632 1.00 32.88 199 PHE A N 1
ATOM 1599 C CA . PHE A 1 199 ? -16.546 6.693 57.448 1.00 32.88 199 PHE A CA 1
ATOM 1600 C C . PHE A 1 199 ? -15.583 7.582 56.649 1.00 32.88 199 PHE A C 1
ATOM 1602 O O . PHE A 1 199 ? -15.134 8.601 57.166 1.00 32.88 199 PHE A O 1
ATOM 1609 N N . PHE A 1 200 ? -15.246 7.223 55.406 1.00 33.88 200 PHE A N 1
ATOM 1610 C CA . PHE A 1 200 ? -14.256 7.980 54.634 1.00 33.88 200 PHE A CA 1
ATOM 1611 C C . PHE A 1 200 ? -14.813 9.290 54.050 1.00 33.88 200 PHE A C 1
ATOM 1613 O O . PHE A 1 200 ? -14.041 10.187 53.729 1.00 33.88 200 PHE A O 1
ATOM 1620 N N . TRP A 1 201 ? -16.137 9.423 53.927 1.00 33.59 201 TRP A N 1
ATOM 1621 C CA . TRP A 1 201 ? -16.768 10.605 53.323 1.00 33.59 201 TRP A CA 1
ATOM 1622 C C . TRP A 1 201 ? -17.397 11.577 54.327 1.00 33.59 201 TRP A C 1
ATOM 1624 O O . TRP A 1 201 ? -17.690 12.711 53.955 1.00 33.59 201 TRP A O 1
ATOM 1634 N N . THR A 1 202 ? -17.582 11.184 55.590 1.00 36.09 202 THR A N 1
ATOM 1635 C CA . THR A 1 202 ? -18.250 12.031 56.595 1.00 36.09 202 THR A CA 1
ATOM 1636 C C . THR A 1 202 ? -17.299 12.830 57.483 1.00 36.09 202 THR A C 1
ATOM 1638 O O . THR A 1 202 ? -17.774 13.704 58.201 1.00 36.09 202 THR A O 1
ATOM 1641 N N . ASP A 1 203 ? -15.983 12.576 57.453 1.00 36.12 203 ASP A N 1
ATOM 1642 C CA . ASP A 1 203 ? -15.049 13.284 58.338 1.00 36.12 203 ASP A CA 1
ATOM 1643 C C . ASP A 1 203 ? -13.640 13.487 57.724 1.00 36.12 203 ASP A C 1
ATOM 1645 O O . ASP A 1 203 ? -12.774 12.611 57.820 1.00 36.12 203 ASP A O 1
ATOM 1649 N N . PRO A 1 204 ? -13.349 14.647 57.098 1.00 42.00 204 PRO A N 1
ATOM 1650 C CA . PRO A 1 204 ? -12.017 14.950 56.565 1.00 42.00 204 PRO A CA 1
ATOM 1651 C C . PRO A 1 204 ? -10.949 15.162 57.660 1.00 42.00 204 PRO A C 1
ATOM 1653 O O . PRO A 1 204 ? -9.770 15.324 57.344 1.00 42.00 204 PRO A O 1
ATOM 1656 N N . ALA A 1 205 ? -11.316 15.139 58.949 1.00 43.81 205 ALA A N 1
ATOM 1657 C CA . ALA A 1 205 ? -10.391 15.328 60.069 1.00 43.81 205 ALA A CA 1
ATOM 1658 C C . ALA A 1 205 ? -9.669 14.043 60.531 1.00 43.81 205 ALA A C 1
ATOM 1660 O O . ALA A 1 205 ? -8.716 14.130 61.312 1.00 43.81 205 ALA A O 1
ATOM 1661 N N . ALA A 1 206 ? -10.059 12.860 60.036 1.00 45.03 206 ALA A N 1
ATOM 1662 C CA . ALA A 1 206 ? -9.433 11.581 60.399 1.00 45.03 206 ALA A CA 1
ATOM 1663 C C . ALA A 1 206 ? -8.092 11.304 59.677 1.00 45.03 206 ALA A C 1
ATOM 1665 O O . ALA A 1 206 ? -7.411 10.323 59.978 1.00 45.03 206 ALA A O 1
ATOM 1666 N N . ALA A 1 207 ? -7.662 12.180 58.764 1.00 40.78 207 ALA A N 1
ATOM 1667 C CA . ALA A 1 207 ? -6.394 12.076 58.041 1.00 40.78 207 ALA A CA 1
ATOM 1668 C C . ALA A 1 207 ? -5.190 12.614 58.846 1.00 40.78 207 ALA A C 1
ATOM 1670 O O . ALA A 1 207 ? -4.428 13.448 58.358 1.00 40.78 207 ALA A O 1
ATOM 1671 N N . ARG A 1 208 ? -4.984 12.147 60.087 1.00 40.59 208 ARG A N 1
ATOM 1672 C CA . ARG A 1 208 ? -3.688 12.320 60.774 1.00 40.59 208 ARG A CA 1
ATOM 1673 C C . ARG A 1 208 ? -2.962 10.977 60.858 1.00 40.59 208 ARG A C 1
ATOM 1675 O O . ARG A 1 208 ? -3.565 10.006 61.312 1.00 40.59 208 ARG A O 1
ATOM 1682 N N . PRO A 1 209 ? -1.683 10.894 60.454 1.00 39.41 209 PRO A N 1
ATOM 1683 C CA . PRO A 1 209 ? -0.923 9.658 60.577 1.00 39.41 209 PRO A CA 1
ATOM 1684 C C . PRO A 1 209 ? -0.686 9.321 62.058 1.00 39.41 209 PRO A C 1
ATOM 1686 O O . PRO A 1 209 ? -0.438 10.204 62.880 1.00 39.41 209 PRO A O 1
ATOM 1689 N N . ALA A 1 210 ? -0.794 8.032 62.389 1.00 39.66 210 ALA A N 1
ATOM 1690 C CA . ALA A 1 210 ? -0.615 7.499 63.738 1.00 39.66 210 ALA A CA 1
ATOM 1691 C C . ALA A 1 210 ? 0.796 7.797 64.299 1.00 39.66 210 ALA A C 1
ATOM 1693 O O . ALA A 1 210 ? 1.760 7.786 63.530 1.00 39.66 210 ALA A O 1
ATOM 1694 N N . PRO A 1 211 ? 0.965 8.014 65.620 1.00 38.56 211 PRO A N 1
ATOM 1695 C CA . PRO A 1 211 ? 2.289 8.162 66.213 1.00 38.56 211 PRO A CA 1
ATOM 1696 C C . PRO A 1 211 ? 3.032 6.818 66.219 1.00 38.56 211 PRO A C 1
ATOM 1698 O O . PRO A 1 211 ? 2.470 5.781 66.575 1.00 38.56 211 PRO A O 1
ATOM 1701 N N . ASP A 1 212 ? 4.309 6.850 65.844 1.00 38.47 212 ASP A N 1
ATOM 1702 C CA . ASP A 1 212 ? 5.214 5.701 65.842 1.00 38.47 212 ASP A CA 1
ATOM 1703 C C . ASP A 1 212 ? 5.597 5.309 67.282 1.00 38.47 212 ASP A C 1
ATOM 1705 O O . ASP A 1 212 ? 6.416 5.955 67.940 1.00 38.47 212 ASP A O 1
ATOM 1709 N N . TYR A 1 213 ? 4.982 4.244 67.798 1.00 38.66 213 TYR A N 1
ATOM 1710 C CA . TYR A 1 213 ? 5.316 3.647 69.092 1.00 38.66 213 TYR A CA 1
ATOM 1711 C C . TYR A 1 213 ? 6.177 2.395 68.907 1.00 38.66 213 TYR A C 1
ATOM 1713 O O . TYR A 1 213 ? 5.780 1.292 69.282 1.00 38.66 213 TYR A O 1
ATOM 1721 N N . ARG A 1 214 ? 7.391 2.539 68.366 1.00 36.25 214 ARG A N 1
ATOM 1722 C CA . ARG A 1 214 ? 8.387 1.457 68.381 1.00 36.25 214 ARG A CA 1
ATOM 1723 C C . ARG A 1 214 ? 9.694 1.874 69.059 1.00 36.25 214 ARG A C 1
ATOM 1725 O O . ARG A 1 214 ? 10.764 1.853 68.466 1.00 36.25 214 ARG A O 1
ATOM 1732 N N . LYS A 1 215 ? 9.616 2.188 70.359 1.00 39.03 215 LYS A N 1
ATOM 1733 C CA . LYS A 1 215 ? 10.752 2.108 71.301 1.00 39.03 215 LYS A CA 1
ATOM 1734 C C . LYS A 1 215 ? 10.287 1.669 72.690 1.00 39.03 215 LYS A C 1
ATOM 1736 O O . LYS A 1 215 ? 9.912 2.500 73.515 1.00 39.03 215 LYS A O 1
ATOM 1741 N N . ARG A 1 216 ? 10.370 0.366 72.963 1.00 35.78 216 ARG A N 1
ATOM 1742 C CA . ARG A 1 216 ? 10.724 -0.180 74.285 1.00 35.78 216 ARG A CA 1
ATOM 1743 C C . ARG A 1 216 ? 10.905 -1.693 74.187 1.00 35.78 216 ARG A C 1
ATOM 1745 O O . ARG A 1 216 ? 9.932 -2.404 73.985 1.00 35.78 216 ARG A O 1
ATOM 1752 N N . ASN A 1 217 ? 12.163 -2.133 74.246 1.00 33.69 217 ASN A N 1
ATOM 1753 C CA . ASN A 1 217 ? 12.656 -3.316 74.969 1.00 33.69 217 ASN A CA 1
ATOM 1754 C C . ASN A 1 217 ? 14.051 -3.676 74.444 1.00 33.69 217 ASN A C 1
ATOM 1756 O O . ASN A 1 217 ? 14.215 -4.532 73.583 1.00 33.69 217 ASN A O 1
ATOM 1760 N N . SER A 1 218 ? 15.064 -2.991 74.972 1.00 34.38 218 SER A N 1
ATOM 1761 C CA . SER A 1 218 ? 16.469 -3.385 74.864 1.00 34.38 218 SER A CA 1
ATOM 1762 C C . SER A 1 218 ? 16.949 -3.813 76.254 1.00 34.38 218 SER A C 1
ATOM 1764 O O . SER A 1 218 ? 17.119 -2.940 77.110 1.00 34.38 218 SER A O 1
ATOM 1766 N N . PRO A 1 219 ? 17.153 -5.114 76.522 1.00 39.22 219 PRO A N 1
ATOM 1767 C CA . PRO A 1 219 ? 17.882 -5.551 77.702 1.00 39.22 219 PRO A CA 1
ATOM 1768 C C . PRO A 1 219 ? 19.378 -5.309 77.483 1.00 39.22 219 PRO A C 1
ATOM 1770 O O . PRO A 1 219 ? 19.951 -5.679 76.461 1.00 39.22 219 PRO A O 1
ATOM 1773 N N . SER A 1 220 ? 20.005 -4.658 78.452 1.00 39.91 220 SER A N 1
ATOM 1774 C CA . SER A 1 220 ? 21.435 -4.380 78.512 1.00 39.91 220 SER A CA 1
ATOM 1775 C C . SER A 1 220 ? 22.244 -5.629 78.874 1.00 39.91 220 SER A C 1
ATOM 1777 O O . SER A 1 220 ? 22.152 -6.064 80.014 1.00 39.91 220 SER A O 1
ATOM 1779 N N . LEU A 1 221 ? 23.083 -6.132 77.964 1.00 36.31 221 LEU A N 1
ATOM 1780 C CA . LEU A 1 221 ? 24.225 -7.039 78.206 1.00 36.31 221 LEU A CA 1
ATOM 1781 C C . LEU A 1 221 ? 25.138 -6.901 76.965 1.00 36.31 221 LEU A C 1
ATOM 1783 O O . LEU A 1 221 ? 24.777 -7.362 75.895 1.00 36.31 221 LEU A O 1
ATOM 1787 N N . ARG A 1 222 ? 26.256 -6.162 76.929 1.00 43.97 222 ARG A N 1
ATOM 1788 C CA . ARG A 1 222 ? 27.510 -6.356 77.679 1.00 43.97 222 ARG A CA 1
ATOM 1789 C C . ARG A 1 222 ? 27.726 -7.806 78.134 1.00 43.97 222 ARG A C 1
ATOM 1791 O O . ARG A 1 222 ? 27.902 -8.062 79.315 1.00 43.97 222 ARG A O 1
ATOM 1798 N N . SER A 1 223 ? 27.739 -8.736 77.181 1.00 40.59 223 SER A N 1
ATOM 1799 C CA . SER A 1 223 ? 28.402 -10.036 77.316 1.00 40.59 223 SER A CA 1
ATOM 1800 C C . SER A 1 223 ? 28.553 -10.705 75.951 1.00 40.59 223 SER A C 1
ATOM 1802 O O . SER A 1 223 ? 27.579 -10.768 75.208 1.00 40.59 223 SER A O 1
ATOM 1804 N N . LEU A 1 224 ? 29.737 -11.284 75.732 1.00 37.03 224 LEU A N 1
ATOM 1805 C CA . LEU A 1 224 ? 30.110 -12.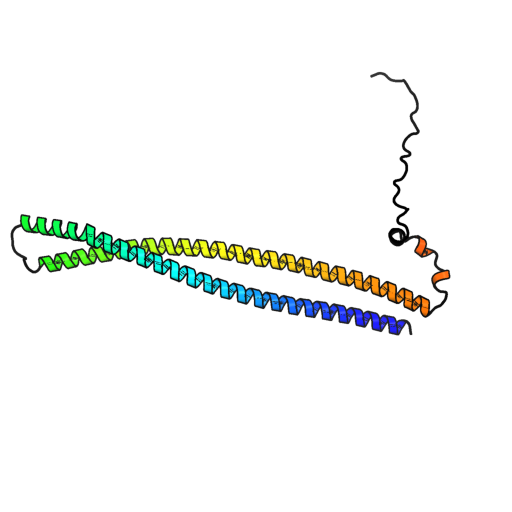254 74.688 1.00 37.03 224 LEU A CA 1
ATOM 1806 C C . LEU A 1 224 ? 30.748 -11.679 73.415 1.00 37.03 224 LEU A C 1
ATOM 1808 O O . LEU A 1 224 ? 30.168 -11.635 72.339 1.00 37.03 224 LEU A O 1
ATOM 1812 N N . TRP A 1 225 ? 32.003 -11.277 73.609 1.00 39.78 225 TRP A N 1
ATOM 1813 C CA . TRP A 1 225 ? 33.115 -11.378 72.667 1.00 39.78 225 TRP A CA 1
ATOM 1814 C C . TRP A 1 225 ? 32.988 -12.513 71.632 1.00 39.78 225 TRP A C 1
ATOM 1816 O O . TRP A 1 225 ? 32.961 -13.682 72.021 1.00 39.78 225 TRP A O 1
ATOM 1826 N N . ALA A 1 226 ? 33.024 -12.145 70.350 1.00 38.59 226 ALA A N 1
ATOM 1827 C CA . ALA A 1 226 ? 33.781 -12.788 69.271 1.00 38.59 226 ALA A CA 1
ATOM 1828 C C . ALA A 1 226 ? 33.886 -11.797 68.102 1.00 38.59 226 ALA A C 1
ATOM 1830 O O . ALA A 1 226 ? 32.827 -11.270 67.695 1.00 38.59 226 ALA A O 1
#

Foldseek 3Di:
DVVVVVVVLVVCVVVVLVVCVVVCVVVVVVVVVVVLVVCVVVLVVVLVVCLVVVLVVVLVVLLVVLLCCCVVPVLVVLVVVQVVVDVVVDDDDPDVVVVVSVVVSVVVSVVVSCVVSVVCSVVVSVVSCVVSVVVVVVVSVVVVVVVVVVVVVCVVVVSVVCVVVVVVVVVVVVVVVCCVVDVPPVVPDPPVVPPPVVVVPPDPPVPDDDDDPPDDDDDDDPDDDD

Sequence (226 aa):
MIVFFLVLEIVLMTVLCLVLEIVLMIVFFLVLEIVLMIVLFLVLQIVLMIVLFLVLQIVLMIVIFLVLEIVLMIVPFLVLQIVLMIVLFENWVSTFVPFLVLEIVLVIVLFLVLEIVLMIVLFLVLEIVRTIVFFLVLQIVLMIVLFLVLQIVLMIVLFLVLQIVLIIVLFLVLEIVLMIAIPGFFDAQPAFASCRLCFFWTDPAAARPAPDYRKRNSPSLRSLWA

pLDDT: mean 71.51, std 16.32, range [32.88, 87.56]

Radius of gyration: 44.2 Å; chains: 1; bounding box: 81×28×135 Å